Protein AF-A0A9J7A4K6-F1 (afdb_monomer_lite)

Sequence (263 aa):
MSLQKNTLSILARSGYAARAVVYLLVGGLALLAALGAGGKTTGGKGALQTLLDEPFGTVILTCIGIGLLAYALWRVVQAVADADGHGTDFKALSIRASLLTSAVLHFLLAFFVFKLILSAGSEQTKNNTSLVGDLMGSFPGRALLIFAALAIVVAGLSHAYKGWAVRFDRHFAVPASLQSWLYPLCRIGLISRGVVLVIVGGLLMLAVYHLDASQAGGMDKAFAWLREQTLGNVLLAVISVGLLAFAAYSLIEARYRKINLRG

Secondary structure (DSSP, 8-state):
-HHHHHHHHHHHHHHHHHHHHHHHHHHHHHHHHHTTTT-S---HHHHHHHHHHSTTHHHHHHHHHHHHHHHHHHHHHHHHS-TT---SSHHHHHHHHHHHHHHHHHHHHHHHHHHHHHGGGS-----THHHHHHHHTSHHHHHHHHHHHHHHHHHHHHHHHHHHTTTTGGGB---HHHHHHHHHHHHHHHHHHHHHHHHHHHHHHHHHHTT-TTT--SHHHHHHHHHTSTTHHHHHHHHHHHHHHHHHHHHHHHHHB------

pLDDT: mean 75.85, std 12.09, range [40.59, 95.19]

Foldseek 3Di:
DVVVLVVLLLLQLLLLLLVLLLLLLQLVLLLCVLVVNNDDDDFPVVSLVSLCVDVCSLVSLLSNLVSLQSNLVNLLCCLPVVQVVLDDPPVSNVVSVVSNVSSVVSNVVSVSSVVSSVCVPPPDDDDPLCVLLVLLVDPNSLVVLLVVLVVLLVVLVVLLCCLVVVVCVVFFPDDPVCCVPLSPLLSLLSNLSSVLSNLLSVQSNVCSVVSHSVSNDHSRSSLVVLLPDPCSSVSSNSSSVSSNSNSSNSNSCSPTGDRDDDD

Radius of gyration: 18.74 Å; chains: 1; bounding box: 53×40×47 Å

Structure (mmCIF, N/CA/C/O backbone):
data_AF-A0A9J7A4K6-F1
#
_entry.id   AF-A0A9J7A4K6-F1
#
loop_
_atom_site.group_PDB
_atom_site.id
_atom_site.type_symbol
_atom_site.label_atom_id
_atom_site.label_alt_id
_atom_site.label_comp_id
_atom_site.label_asym_id
_atom_site.label_entity_id
_atom_site.label_seq_id
_atom_site.pdbx_PDB_ins_code
_atom_site.Cartn_x
_atom_site.Cartn_y
_atom_site.Cartn_z
_atom_site.occupancy
_atom_site.B_iso_or_equiv
_atom_site.auth_seq_id
_atom_site.auth_comp_id
_atom_site.auth_asym_id
_atom_site.auth_atom_id
_atom_site.pdbx_PDB_model_num
ATOM 1 N N . MET A 1 1 ? -29.863 -16.814 7.463 1.00 55.19 1 MET A N 1
ATOM 2 C CA . MET A 1 1 ? -29.571 -15.473 6.894 1.00 55.19 1 MET A CA 1
ATOM 3 C C . MET A 1 1 ? -28.703 -14.587 7.804 1.00 55.19 1 MET A C 1
ATOM 5 O O . MET A 1 1 ? -27.822 -13.911 7.288 1.00 55.19 1 MET A O 1
ATOM 9 N N . SER A 1 2 ? -28.881 -14.591 9.135 1.00 59.06 2 SER A N 1
ATOM 10 C CA . SER A 1 2 ? -28.042 -13.826 10.089 1.00 59.06 2 SER A CA 1
ATOM 11 C C . SER A 1 2 ? -26.591 -14.325 10.192 1.00 59.06 2 SER A C 1
ATOM 13 O O . SER A 1 2 ? -25.668 -13.517 10.220 1.00 59.06 2 SER A O 1
ATOM 15 N N . LEU A 1 3 ? -26.377 -15.647 10.168 1.00 60.25 3 LEU A N 1
ATOM 16 C CA . LEU A 1 3 ? -25.039 -16.253 10.213 1.00 60.25 3 LEU A CA 1
ATOM 17 C C . LEU A 1 3 ? -24.173 -15.861 9.004 1.00 60.25 3 LEU A C 1
ATOM 19 O O . LEU A 1 3 ? -23.048 -15.417 9.190 1.00 60.25 3 LEU A O 1
ATOM 23 N N . GLN A 1 4 ? -24.717 -15.909 7.780 1.00 62.09 4 GLN A N 1
ATOM 24 C CA . GLN A 1 4 ? -23.990 -15.500 6.567 1.00 62.09 4 GLN A CA 1
ATOM 25 C C . GLN A 1 4 ? -23.585 -14.016 6.587 1.00 62.09 4 GLN A C 1
ATOM 27 O O . GLN A 1 4 ? -22.467 -13.683 6.198 1.00 62.09 4 GLN A O 1
ATOM 32 N N . LYS A 1 5 ? -24.452 -13.125 7.096 1.00 65.62 5 LYS A N 1
ATOM 33 C CA . LYS A 1 5 ? -24.131 -11.695 7.253 1.00 65.62 5 LYS A CA 1
ATOM 34 C C . LYS A 1 5 ? -23.014 -11.468 8.279 1.00 65.62 5 LYS A C 1
ATOM 36 O O . LYS A 1 5 ? -22.117 -10.665 8.030 1.00 65.62 5 LYS A O 1
ATOM 41 N N . ASN A 1 6 ? -23.027 -12.208 9.391 1.00 72.44 6 ASN A N 1
ATOM 42 C CA . ASN A 1 6 ? -21.981 -12.130 10.413 1.00 72.44 6 ASN A CA 1
ATOM 43 C C . ASN A 1 6 ? -20.639 -12.666 9.903 1.00 72.44 6 ASN A C 1
ATOM 45 O O . ASN A 1 6 ? -19.631 -11.977 10.044 1.00 72.44 6 ASN A O 1
ATOM 49 N N . THR A 1 7 ? -20.620 -13.833 9.254 1.00 72.44 7 THR A N 1
ATOM 50 C CA . THR A 1 7 ? -19.400 -14.409 8.669 1.00 72.44 7 THR A CA 1
ATOM 51 C C . THR A 1 7 ? -18.787 -13.475 7.630 1.00 72.44 7 THR A C 1
ATOM 53 O O . THR A 1 7 ? -17.583 -13.231 7.661 1.00 72.44 7 THR A O 1
ATOM 56 N N . LEU A 1 8 ? -19.603 -12.887 6.752 1.00 70.88 8 LEU A N 1
ATOM 57 C CA . LEU A 1 8 ? -19.120 -11.984 5.709 1.00 70.88 8 LEU A CA 1
ATOM 58 C C . LEU A 1 8 ? -18.629 -10.642 6.276 1.00 70.88 8 LEU A C 1
ATOM 60 O O . LEU A 1 8 ? -17.629 -10.109 5.804 1.00 70.88 8 LEU A O 1
ATOM 64 N N . SER A 1 9 ? -19.266 -10.127 7.333 1.00 76.62 9 SER A N 1
ATOM 65 C CA . SER A 1 9 ? -18.768 -8.956 8.065 1.00 76.62 9 SER A CA 1
ATOM 66 C C . SER A 1 9 ? -17.439 -9.242 8.768 1.00 76.62 9 SER A C 1
ATOM 68 O O . SER A 1 9 ? -16.513 -8.439 8.677 1.00 76.62 9 SER A O 1
ATOM 70 N N . ILE A 1 10 ? -17.305 -10.393 9.433 1.00 79.12 10 ILE A N 1
ATOM 71 C CA . ILE A 1 10 ? -16.044 -10.811 10.064 1.00 79.12 10 ILE A CA 1
ATOM 72 C C . ILE A 1 10 ? -14.943 -10.939 9.008 1.00 79.12 10 ILE A C 1
ATOM 74 O O . ILE A 1 10 ? -13.847 -10.430 9.224 1.00 79.12 10 ILE A O 1
ATOM 78 N N . LEU A 1 11 ? -15.251 -11.530 7.850 1.00 75.94 11 LEU A N 1
ATOM 79 C CA . LEU A 1 11 ? -14.318 -11.659 6.731 1.00 75.94 11 LEU A CA 1
ATOM 80 C C . LEU A 1 11 ? -13.900 -10.295 6.152 1.00 75.94 11 LEU A C 1
ATOM 82 O O . LEU A 1 11 ? -12.726 -10.063 5.878 1.00 75.94 11 LEU A O 1
ATOM 86 N N . ALA A 1 12 ? -14.842 -9.361 6.007 1.00 74.69 12 ALA A N 1
ATOM 87 C CA . ALA A 1 12 ? -14.548 -8.003 5.557 1.00 74.69 12 ALA A CA 1
ATOM 88 C C . ALA A 1 12 ? -13.597 -7.283 6.521 1.00 74.69 12 ALA A C 1
ATOM 90 O O . ALA A 1 12 ? -12.594 -6.687 6.122 1.00 74.69 12 ALA A O 1
ATOM 91 N N . ARG A 1 13 ? -13.906 -7.358 7.820 1.00 85.44 13 ARG A N 1
ATOM 92 C CA . ARG A 1 13 ? -13.123 -6.719 8.881 1.00 85.44 13 ARG A CA 1
ATOM 93 C C . ARG A 1 13 ? -11.745 -7.349 9.025 1.00 85.44 13 ARG A C 1
ATOM 95 O O . ARG A 1 13 ? -10.774 -6.609 9.175 1.00 85.44 13 ARG A O 1
ATOM 102 N N . SER A 1 14 ? -11.640 -8.674 8.925 1.00 78.38 14 SER A N 1
ATOM 103 C CA . SER A 1 14 ? -10.352 -9.368 8.941 1.00 78.38 14 SER A CA 1
ATOM 104 C C . SER A 1 14 ? -9.500 -8.986 7.731 1.00 78.38 14 SER A C 1
ATOM 106 O O . SER A 1 14 ? -8.306 -8.763 7.898 1.00 78.38 14 SER A O 1
ATOM 108 N N . GLY A 1 15 ? -10.100 -8.771 6.555 1.00 74.81 15 GLY A N 1
ATOM 109 C CA . GLY A 1 15 ? -9.408 -8.233 5.380 1.00 74.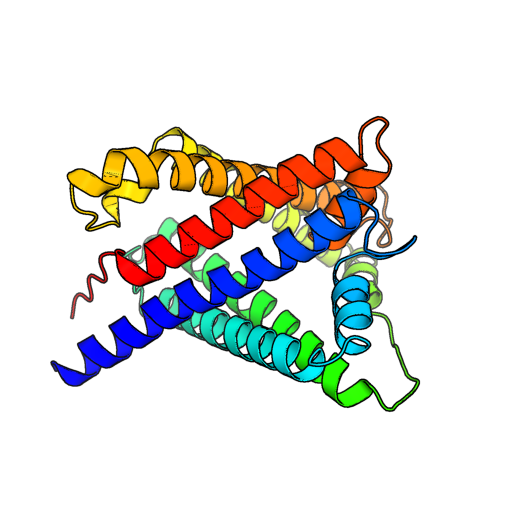81 15 GLY A CA 1
ATOM 110 C C . GLY A 1 15 ? -8.804 -6.842 5.618 1.00 74.81 15 GLY A C 1
ATOM 111 O O . GLY A 1 15 ? -7.640 -6.605 5.289 1.00 74.81 15 GLY A O 1
ATOM 112 N N . TYR A 1 16 ? -9.547 -5.913 6.229 1.00 83.44 16 TYR A N 1
ATOM 113 C CA . TYR A 1 16 ? -9.007 -4.588 6.575 1.00 83.44 16 TYR A CA 1
ATOM 114 C C . TYR A 1 16 ? -7.946 -4.645 7.680 1.00 83.44 16 TYR A C 1
ATOM 116 O O . TYR A 1 16 ? -6.948 -3.926 7.595 1.00 83.44 16 TYR A O 1
ATOM 124 N N . ALA A 1 17 ? -8.125 -5.510 8.682 1.00 83.81 17 ALA A N 1
ATOM 125 C CA . ALA A 1 17 ? -7.144 -5.720 9.744 1.00 83.81 17 ALA A CA 1
ATOM 126 C C . ALA A 1 17 ? -5.840 -6.304 9.185 1.00 83.81 17 ALA A C 1
ATOM 128 O O . ALA A 1 17 ? -4.756 -5.800 9.465 1.00 83.81 17 ALA A O 1
ATOM 129 N N . ALA A 1 18 ? -5.945 -7.299 8.310 1.00 74.25 18 ALA A N 1
ATOM 130 C CA . ALA A 1 18 ? -4.819 -7.870 7.596 1.00 74.25 18 ALA A CA 1
ATOM 131 C C . ALA A 1 18 ? -4.083 -6.828 6.748 1.00 74.25 18 ALA A C 1
ATOM 133 O O . ALA A 1 18 ? -2.858 -6.725 6.807 1.00 74.25 18 ALA A O 1
ATOM 134 N N . ARG A 1 19 ? -4.830 -5.995 6.009 1.00 79.81 19 ARG A N 1
ATOM 135 C CA . ARG A 1 19 ? -4.249 -4.865 5.282 1.00 79.81 19 ARG A CA 1
ATOM 136 C C . ARG A 1 19 ? -3.473 -3.961 6.239 1.00 79.81 19 ARG A C 1
ATOM 138 O O . ARG A 1 19 ? -2.347 -3.599 5.927 1.00 79.81 19 ARG A O 1
ATOM 145 N N . ALA A 1 20 ? -4.028 -3.628 7.403 1.00 86.25 20 ALA A N 1
ATOM 146 C CA . ALA A 1 20 ? -3.326 -2.809 8.383 1.00 86.25 20 ALA A CA 1
ATOM 147 C C . ALA A 1 20 ? -1.992 -3.415 8.823 1.00 86.25 20 ALA A C 1
ATOM 149 O O . ALA A 1 20 ? -0.993 -2.705 8.818 1.00 86.25 20 ALA A O 1
ATOM 150 N N . VAL A 1 21 ? -1.962 -4.713 9.137 1.00 79.75 21 VAL A N 1
ATOM 151 C CA . VAL A 1 21 ? -0.736 -5.424 9.535 1.00 79.75 21 VAL A CA 1
ATOM 152 C C . VAL A 1 21 ? 0.339 -5.307 8.454 1.00 79.75 21 VAL A C 1
ATOM 154 O O . VAL A 1 21 ? 1.476 -4.953 8.755 1.00 79.75 21 VAL A O 1
ATOM 157 N N . VAL A 1 22 ? -0.028 -5.511 7.187 1.00 73.56 22 VAL A N 1
ATOM 158 C CA . VAL A 1 22 ? 0.907 -5.389 6.058 1.00 73.56 22 VAL A CA 1
ATOM 159 C C . VAL A 1 22 ? 1.527 -3.991 5.996 1.00 73.56 22 VAL A C 1
ATOM 161 O O . VAL A 1 22 ? 2.745 -3.871 5.909 1.00 73.56 22 VAL A O 1
ATOM 164 N N . TYR A 1 23 ? 0.725 -2.923 6.074 1.00 80.50 23 TYR A N 1
ATOM 165 C CA . TYR A 1 23 ? 1.264 -1.554 6.017 1.00 80.50 23 TYR A CA 1
ATOM 166 C C . TYR A 1 23 ? 1.992 -1.132 7.289 1.00 80.50 23 TYR A C 1
ATOM 168 O O . TYR A 1 23 ? 2.913 -0.324 7.198 1.00 80.50 23 TYR A O 1
ATOM 176 N N . LEU A 1 24 ? 1.616 -1.677 8.448 1.00 84.50 24 LEU A N 1
ATOM 177 C CA . LEU A 1 24 ? 2.338 -1.462 9.697 1.00 84.50 24 LEU A CA 1
ATOM 178 C C . LEU A 1 24 ? 3.768 -1.988 9.565 1.00 84.50 24 LEU A C 1
ATOM 180 O O . LEU A 1 24 ? 4.713 -1.308 9.942 1.00 84.50 24 LEU A O 1
ATOM 184 N N . LEU A 1 25 ? 3.924 -3.172 8.978 1.00 71.94 25 LEU A N 1
ATOM 185 C CA . LEU A 1 25 ? 5.221 -3.817 8.814 1.00 71.94 25 LEU A CA 1
ATOM 186 C C . LEU A 1 25 ? 6.037 -3.162 7.703 1.00 71.94 25 LEU A C 1
ATOM 188 O O . LEU A 1 25 ? 7.188 -2.813 7.930 1.00 71.94 25 LEU A O 1
ATOM 192 N N . VAL A 1 26 ? 5.436 -2.896 6.540 1.00 74.25 26 VAL A N 1
ATOM 193 C CA . VAL A 1 26 ? 6.120 -2.182 5.448 1.00 74.25 26 VAL A CA 1
ATOM 194 C C . VAL A 1 26 ? 6.569 -0.788 5.898 1.00 74.25 26 VAL A C 1
ATOM 196 O O . VAL A 1 26 ? 7.721 -0.422 5.685 1.00 74.25 26 VAL A O 1
ATOM 199 N N . GLY A 1 27 ? 5.686 -0.018 6.541 1.00 80.12 27 GLY A N 1
ATOM 200 C CA . GLY A 1 27 ? 6.013 1.309 7.064 1.00 80.12 27 GLY A CA 1
ATOM 201 C C . GLY A 1 27 ? 7.003 1.255 8.227 1.00 80.12 27 GLY A C 1
ATOM 202 O O . GLY A 1 27 ? 7.925 2.058 8.274 1.00 80.12 27 GLY A O 1
ATOM 203 N N . GLY A 1 28 ? 6.861 0.292 9.138 1.00 82.25 28 GLY A N 1
ATOM 204 C CA . GLY A 1 28 ? 7.748 0.125 10.289 1.00 82.25 28 GLY A CA 1
ATOM 205 C C . GLY A 1 28 ? 9.173 -0.241 9.882 1.00 82.25 28 GLY A C 1
ATOM 206 O O . GLY A 1 28 ? 10.115 0.421 10.308 1.00 82.25 28 GLY A O 1
ATOM 207 N N . LEU A 1 29 ? 9.337 -1.229 8.999 1.00 73.19 29 LEU A N 1
ATOM 208 C CA . LEU A 1 29 ? 10.649 -1.627 8.478 1.00 73.19 29 LEU A CA 1
ATOM 209 C C . LEU A 1 29 ? 11.303 -0.497 7.674 1.00 73.19 29 LEU A C 1
ATOM 211 O O . LEU A 1 29 ? 12.492 -0.235 7.838 1.00 73.19 29 LEU A O 1
ATOM 215 N N . ALA A 1 30 ? 10.530 0.216 6.849 1.00 74.69 30 ALA A N 1
ATOM 216 C CA . ALA A 1 30 ? 11.039 1.364 6.104 1.00 74.69 30 ALA A CA 1
ATOM 217 C C . ALA A 1 30 ? 11.456 2.522 7.031 1.00 74.69 30 ALA A C 1
ATOM 219 O O . ALA A 1 30 ? 12.482 3.158 6.786 1.00 74.69 30 ALA A O 1
ATOM 220 N N . LEU A 1 31 ? 10.725 2.753 8.129 1.00 83.62 31 LEU A N 1
ATOM 221 C CA . LEU A 1 31 ? 11.089 3.748 9.138 1.00 83.62 31 LEU A CA 1
ATOM 222 C C . LEU A 1 31 ? 12.370 3.350 9.879 1.00 83.62 31 LEU A C 1
ATOM 224 O O . LEU A 1 31 ? 13.262 4.178 10.027 1.00 83.62 31 LEU A O 1
ATOM 228 N N . LEU A 1 32 ? 12.500 2.087 10.293 1.00 76.69 32 LEU A N 1
ATOM 229 C CA . LEU A 1 32 ? 13.726 1.571 10.911 1.00 76.69 32 LEU A CA 1
ATOM 230 C C . LEU A 1 32 ? 14.929 1.717 9.972 1.00 76.69 32 LEU A C 1
ATOM 232 O O . LEU A 1 32 ? 15.990 2.177 10.395 1.00 76.69 32 LEU A O 1
ATOM 236 N N . ALA A 1 33 ? 14.753 1.403 8.687 1.00 71.56 33 ALA A N 1
ATOM 237 C CA . ALA A 1 33 ? 15.782 1.603 7.673 1.00 71.56 33 ALA A CA 1
ATOM 238 C C . ALA A 1 33 ? 16.156 3.087 7.510 1.00 71.56 33 ALA A C 1
ATOM 240 O O . ALA A 1 33 ? 17.340 3.405 7.403 1.00 71.56 33 ALA A O 1
ATOM 241 N N . ALA A 1 34 ? 15.175 3.996 7.531 1.00 76.56 34 ALA A N 1
ATOM 242 C CA . ALA A 1 34 ? 15.403 5.441 7.465 1.00 76.56 34 ALA A CA 1
ATOM 243 C C . ALA A 1 34 ? 16.153 5.989 8.691 1.00 76.56 34 ALA A C 1
ATOM 245 O O . ALA A 1 34 ? 16.958 6.909 8.558 1.00 76.56 34 ALA A O 1
ATOM 246 N N . LEU A 1 35 ? 15.918 5.403 9.868 1.00 81.00 35 LEU A N 1
ATOM 247 C CA . LEU A 1 35 ? 16.596 5.734 11.125 1.00 81.00 35 LEU A CA 1
ATOM 248 C C . LEU A 1 35 ? 17.982 5.075 11.260 1.00 81.00 35 LEU A C 1
ATOM 250 O O . LEU A 1 35 ? 18.656 5.269 12.267 1.00 81.00 35 LEU A O 1
ATOM 254 N N . GLY A 1 36 ? 18.421 4.304 10.260 1.00 68.75 36 GLY A N 1
ATOM 255 C CA . GLY A 1 36 ? 19.731 3.647 10.248 1.00 68.75 36 GLY A CA 1
ATOM 256 C C . GLY A 1 36 ? 19.793 2.315 11.002 1.00 68.75 36 GLY A C 1
ATOM 257 O O . GLY A 1 36 ? 20.860 1.713 11.066 1.00 68.75 36 GLY A O 1
ATOM 258 N N . ALA A 1 37 ? 18.667 1.810 11.513 1.00 61.59 37 ALA A N 1
ATOM 259 C CA . ALA A 1 37 ? 18.587 0.584 12.311 1.00 61.59 37 ALA A CA 1
ATOM 260 C C . ALA A 1 37 ? 18.457 -0.715 11.477 1.00 61.59 37 ALA A C 1
ATOM 262 O O . ALA A 1 37 ? 18.171 -1.765 12.037 1.00 61.59 37 ALA A O 1
ATOM 263 N N . GLY A 1 38 ? 18.642 -0.665 10.148 1.00 53.75 38 GLY A N 1
ATOM 264 C CA . GLY A 1 38 ? 18.323 -1.773 9.224 1.00 53.75 38 GLY A CA 1
ATOM 265 C C . GLY A 1 38 ? 19.420 -2.173 8.227 1.00 53.75 38 GLY A C 1
ATOM 266 O O . GLY A 1 38 ? 19.121 -2.800 7.216 1.00 53.75 38 GLY A O 1
ATOM 267 N N . GLY A 1 39 ? 20.680 -1.787 8.457 1.00 54.34 39 GLY A N 1
ATOM 268 C CA . GLY A 1 39 ? 21.796 -2.138 7.567 1.00 54.34 39 GLY A CA 1
ATOM 269 C C . GLY A 1 39 ? 21.841 -1.380 6.223 1.00 54.34 39 GLY A C 1
ATOM 270 O O . GLY A 1 39 ? 21.049 -0.476 5.932 1.00 54.34 39 GLY A O 1
ATOM 271 N N . LYS A 1 40 ? 22.855 -1.695 5.397 1.00 43.88 40 LYS A N 1
ATOM 272 C CA . LYS A 1 40 ? 23.196 -0.944 4.164 1.00 43.88 40 LYS A CA 1
ATOM 273 C C . LYS A 1 40 ? 22.304 -1.251 2.958 1.00 43.88 40 LYS A C 1
ATOM 275 O O . LYS A 1 40 ? 22.280 -0.468 2.016 1.00 43.88 40 LYS A O 1
ATOM 280 N N . THR A 1 41 ? 21.545 -2.329 2.997 1.00 46.59 41 THR A N 1
ATOM 281 C CA . THR A 1 41 ? 20.647 -2.768 1.931 1.00 46.59 41 THR A CA 1
ATOM 282 C C . THR A 1 41 ? 19.412 -3.317 2.638 1.00 46.59 41 THR A C 1
ATOM 284 O O . THR A 1 41 ? 19.518 -4.005 3.642 1.00 46.59 41 THR A O 1
ATOM 287 N N . THR A 1 42 ? 18.194 -3.005 2.225 1.00 47.69 42 THR A N 1
ATOM 288 C CA . THR A 1 42 ? 17.581 -3.777 1.148 1.00 47.69 42 THR A CA 1
ATOM 289 C C . THR A 1 42 ? 16.161 -3.258 0.881 1.00 47.69 42 THR A C 1
ATOM 291 O O . THR A 1 42 ? 15.489 -2.744 1.773 1.00 47.69 42 THR A O 1
ATOM 294 N N . GLY A 1 43 ? 15.678 -3.403 -0.357 1.00 50.88 43 GLY A N 1
ATOM 295 C CA . GLY A 1 43 ? 14.249 -3.253 -0.657 1.00 50.88 43 GLY A CA 1
ATOM 296 C C . GLY A 1 43 ? 13.395 -4.280 0.107 1.00 50.88 43 GLY A C 1
ATOM 297 O O . GLY A 1 43 ? 13.930 -5.211 0.699 1.00 50.88 43 GLY A O 1
ATOM 298 N N . GLY A 1 44 ? 12.068 -4.157 0.085 1.00 52.34 44 GLY A N 1
ATOM 299 C CA . GLY A 1 44 ? 11.138 -5.001 0.857 1.00 52.34 44 GLY A CA 1
ATOM 300 C C . GLY A 1 44 ? 11.341 -6.518 0.773 1.00 52.34 44 GLY A C 1
ATOM 301 O O . GLY A 1 44 ? 11.177 -7.171 1.796 1.00 52.34 44 GLY A O 1
ATOM 302 N N . LYS A 1 45 ? 11.796 -7.108 -0.343 1.00 54.84 45 LYS A N 1
ATOM 303 C CA . LYS A 1 45 ? 12.220 -8.528 -0.355 1.00 54.84 45 LYS A CA 1
ATOM 304 C C . LYS A 1 45 ? 13.371 -8.818 0.618 1.00 54.84 45 LYS A C 1
ATOM 306 O O . LYS A 1 45 ? 13.316 -9.815 1.328 1.00 54.84 45 LYS A O 1
ATOM 311 N N . GLY A 1 46 ? 14.395 -7.971 0.650 1.00 56.72 46 GLY A N 1
ATOM 312 C CA . GLY A 1 46 ? 15.496 -8.139 1.592 1.00 56.72 46 GLY A CA 1
ATOM 313 C C . GLY A 1 46 ? 15.124 -7.702 3.006 1.00 56.72 46 GLY A C 1
ATOM 314 O O . GLY A 1 46 ? 15.584 -8.334 3.937 1.00 56.72 46 GLY A O 1
ATOM 315 N N . ALA A 1 47 ? 14.190 -6.760 3.184 1.00 60.34 47 ALA A N 1
ATOM 316 C CA . ALA A 1 47 ? 13.650 -6.444 4.507 1.00 60.34 47 ALA A CA 1
ATOM 317 C C . ALA A 1 47 ? 12.871 -7.630 5.110 1.00 60.34 47 ALA A C 1
ATOM 319 O O . ALA A 1 47 ? 12.992 -7.903 6.300 1.00 60.34 47 ALA A O 1
ATOM 320 N N . LEU A 1 48 ? 12.106 -8.369 4.293 1.00 61.84 48 LEU A N 1
ATOM 321 C CA . LEU A 1 48 ? 11.457 -9.619 4.713 1.00 61.84 48 LEU A CA 1
ATOM 322 C C . LEU A 1 48 ? 12.484 -10.717 5.027 1.00 61.84 48 LEU A C 1
ATOM 324 O O . LEU A 1 48 ? 12.228 -11.546 5.891 1.00 61.84 48 LEU A O 1
ATOM 328 N N . GLN A 1 49 ? 13.629 -10.723 4.340 1.00 65.75 49 GLN A N 1
ATOM 329 C CA . GLN A 1 49 ? 14.713 -11.673 4.584 1.00 65.75 49 GLN A CA 1
ATOM 330 C C . GLN A 1 49 ? 15.492 -11.329 5.862 1.00 65.75 49 GLN A C 1
ATOM 332 O O . GLN A 1 49 ? 15.661 -12.195 6.702 1.00 65.75 49 GLN A O 1
ATOM 337 N N . THR A 1 50 ? 15.838 -10.061 6.088 1.00 65.69 50 THR A N 1
ATOM 338 C CA . THR A 1 50 ? 16.392 -9.587 7.365 1.00 65.69 50 THR A CA 1
ATOM 339 C C . THR A 1 50 ? 15.441 -9.887 8.518 1.00 65.69 50 THR A C 1
ATOM 341 O O . THR A 1 50 ? 15.875 -10.307 9.579 1.00 65.69 50 THR A O 1
ATOM 344 N N . LEU A 1 51 ? 14.129 -9.736 8.305 1.00 66.25 51 LEU A N 1
ATOM 345 C CA . LEU A 1 51 ? 13.141 -10.090 9.316 1.00 66.25 51 LEU A CA 1
ATOM 346 C C . LEU A 1 51 ? 13.085 -11.600 9.587 1.00 66.25 51 LEU A C 1
ATOM 348 O O . LEU A 1 51 ? 12.782 -11.954 10.716 1.00 66.25 51 LEU A O 1
ATOM 352 N N . LEU A 1 52 ? 13.357 -12.480 8.609 1.00 69.31 52 LEU A N 1
ATOM 353 C CA . LEU A 1 52 ? 13.476 -13.929 8.864 1.00 69.31 52 LEU A CA 1
ATOM 354 C C . LEU A 1 52 ? 14.619 -14.252 9.820 1.00 69.31 52 LEU A C 1
ATOM 356 O O . LEU A 1 52 ? 14.482 -15.187 10.605 1.00 69.31 52 LEU A O 1
ATOM 360 N N . ASP A 1 53 ? 15.714 -13.499 9.724 1.00 71.38 53 ASP A N 1
ATOM 361 C CA . ASP A 1 53 ? 16.934 -13.730 10.497 1.00 71.38 53 ASP A CA 1
ATOM 362 C C . ASP A 1 53 ? 16.802 -13.252 11.961 1.00 71.38 53 ASP A C 1
ATOM 364 O O . ASP A 1 53 ? 17.594 -13.639 12.819 1.00 71.38 53 ASP A O 1
ATOM 368 N N . GLU A 1 54 ? 15.777 -12.449 12.271 1.00 71.81 54 GLU A N 1
ATOM 369 C CA . GLU A 1 54 ? 15.467 -11.975 13.624 1.00 71.81 54 GLU A CA 1
ATOM 370 C C . GLU A 1 54 ? 14.693 -13.023 14.457 1.00 71.81 54 GLU A C 1
ATOM 372 O O . GLU A 1 54 ? 13.891 -13.804 13.923 1.00 71.81 54 GLU A O 1
ATOM 377 N N . PRO A 1 55 ? 14.837 -13.030 15.799 1.00 69.56 55 PRO A N 1
ATOM 378 C CA . PRO A 1 55 ? 14.018 -13.868 16.666 1.00 69.56 55 PRO A CA 1
ATOM 379 C C . PRO A 1 55 ? 12.530 -13.557 16.452 1.00 69.56 55 PRO A C 1
ATOM 381 O O . PRO A 1 55 ? 12.114 -12.402 16.403 1.00 69.56 55 PRO A O 1
ATOM 384 N N . PHE A 1 56 ? 11.714 -14.608 16.327 1.00 71.00 56 PHE A N 1
ATOM 385 C CA . PHE A 1 56 ? 10.292 -14.541 15.943 1.00 71.00 56 PHE A CA 1
ATOM 386 C C . PHE A 1 56 ? 10.004 -14.116 14.489 1.00 71.00 56 PHE A C 1
ATOM 388 O O . PHE A 1 56 ? 8.831 -14.032 14.115 1.00 71.00 56 PHE A O 1
ATOM 395 N N . GLY A 1 57 ? 11.021 -13.942 13.641 1.00 70.06 57 GLY A N 1
ATOM 396 C CA . GLY A 1 57 ? 10.890 -13.579 12.228 1.00 70.06 57 GLY A CA 1
ATOM 397 C C . GLY A 1 57 ? 9.883 -14.423 11.456 1.00 70.06 57 GLY A C 1
ATOM 398 O O . GLY A 1 57 ? 8.935 -13.909 10.856 1.00 70.06 57 GLY A O 1
ATOM 399 N N . THR A 1 58 ? 10.011 -15.745 11.571 1.00 78.19 58 THR A N 1
ATOM 400 C CA . THR A 1 58 ? 9.085 -16.724 10.984 1.00 78.19 58 THR A CA 1
ATOM 401 C C . THR A 1 58 ? 7.639 -16.527 11.440 1.00 78.19 58 THR A C 1
ATOM 403 O O . THR A 1 58 ? 6.721 -16.627 10.625 1.00 78.19 58 THR A O 1
ATOM 406 N N . VAL A 1 59 ? 7.407 -16.220 12.722 1.00 75.38 59 VAL A N 1
ATOM 407 C CA . VAL A 1 59 ? 6.055 -16.002 13.267 1.00 75.38 59 VAL A CA 1
ATOM 408 C C . VAL A 1 59 ? 5.449 -14.734 12.669 1.00 75.38 59 VAL A C 1
ATOM 410 O O . VAL A 1 59 ? 4.317 -14.756 12.186 1.00 75.38 59 VAL A O 1
ATOM 413 N N . ILE A 1 60 ? 6.218 -13.644 12.631 1.00 69.69 60 ILE A N 1
ATOM 414 C CA . ILE A 1 60 ? 5.772 -12.366 12.067 1.00 69.69 60 ILE A CA 1
ATOM 415 C C . ILE A 1 60 ? 5.469 -12.522 10.573 1.00 69.69 60 ILE A C 1
ATOM 417 O O . ILE A 1 60 ? 4.404 -12.113 10.112 1.00 69.69 60 ILE A O 1
ATOM 421 N N . LEU A 1 61 ? 6.352 -13.170 9.813 1.00 71.94 61 LEU A N 1
ATOM 422 C CA . LEU A 1 61 ? 6.160 -13.407 8.381 1.00 71.94 61 LEU A CA 1
ATOM 423 C C . LEU A 1 61 ? 4.991 -14.344 8.089 1.00 71.94 61 LEU A C 1
ATOM 425 O O . LEU A 1 61 ? 4.255 -14.119 7.130 1.00 71.94 61 LEU A O 1
ATOM 429 N N . THR A 1 62 ? 4.753 -15.341 8.938 1.00 77.75 62 THR A N 1
ATOM 430 C CA . THR A 1 62 ? 3.560 -16.192 8.838 1.00 77.75 62 THR A CA 1
ATOM 431 C C . THR A 1 62 ? 2.292 -15.358 9.013 1.00 77.75 62 THR A C 1
ATOM 433 O O . THR A 1 62 ? 1.374 -15.451 8.195 1.00 77.75 62 THR A O 1
ATOM 436 N N . CYS A 1 63 ? 2.255 -14.469 10.011 1.00 72.50 63 CYS A N 1
ATOM 437 C CA . CYS A 1 63 ? 1.150 -13.527 10.197 1.00 72.50 63 CYS A CA 1
ATOM 438 C C . CYS A 1 63 ? 0.960 -12.606 8.977 1.00 72.50 63 CYS A C 1
ATOM 440 O O . CYS A 1 63 ? -0.179 -12.376 8.564 1.00 72.50 63 CYS A O 1
ATOM 442 N N . ILE A 1 64 ? 2.047 -12.126 8.355 1.00 69.25 64 ILE A N 1
ATOM 443 C CA . ILE A 1 64 ? 1.988 -11.348 7.102 1.00 69.25 64 ILE A CA 1
ATOM 444 C C . ILE A 1 64 ? 1.366 -12.172 5.979 1.00 69.25 64 ILE A C 1
ATOM 446 O O . ILE A 1 64 ? 0.439 -11.699 5.324 1.00 69.25 64 ILE A O 1
ATOM 450 N N . GLY A 1 65 ? 1.865 -13.388 5.748 1.00 75.44 65 GLY A N 1
ATOM 451 C CA . GLY A 1 65 ? 1.382 -14.272 4.691 1.00 75.44 65 GLY A CA 1
ATOM 452 C C . GLY A 1 65 ? -0.111 -14.567 4.839 1.00 75.44 65 GLY A C 1
ATOM 453 O O . GLY A 1 65 ? -0.868 -14.419 3.880 1.00 75.44 65 GLY A O 1
ATOM 454 N N . ILE A 1 66 ? -0.560 -14.881 6.058 1.00 76.94 66 ILE A N 1
ATOM 455 C CA . ILE A 1 66 ? -1.980 -15.100 6.371 1.00 76.94 66 ILE A CA 1
ATOM 456 C C . ILE A 1 66 ? -2.794 -13.827 6.121 1.00 76.94 66 ILE A C 1
ATOM 458 O O . ILE A 1 66 ? -3.860 -13.889 5.507 1.00 76.94 66 ILE A O 1
ATOM 462 N N . GLY A 1 67 ? -2.294 -12.665 6.546 1.00 69.44 67 GLY A N 1
ATOM 463 C CA . GLY A 1 67 ? -2.956 -11.389 6.300 1.00 69.44 67 GLY A CA 1
ATOM 464 C C . GLY A 1 67 ? -3.108 -11.091 4.804 1.00 69.44 67 GLY A C 1
ATOM 465 O O . GLY A 1 67 ? -4.198 -10.767 4.327 1.00 69.44 67 GLY A O 1
ATOM 466 N N . LEU A 1 68 ? -2.039 -11.255 4.030 1.00 72.94 68 LEU A N 1
ATOM 467 C CA . LEU A 1 68 ? -2.067 -11.061 2.582 1.00 72.94 68 LEU A CA 1
ATOM 468 C C . LEU A 1 68 ? -3.059 -12.008 1.895 1.00 72.94 68 LEU A C 1
ATOM 470 O O . LEU A 1 68 ? -3.814 -11.553 1.035 1.00 72.94 68 LEU A O 1
ATOM 474 N N . LEU A 1 69 ? -3.121 -13.281 2.308 1.00 78.69 69 LEU A N 1
ATOM 475 C CA . LEU A 1 69 ? -4.119 -14.237 1.816 1.00 78.69 69 LEU A CA 1
ATOM 476 C C . LEU A 1 69 ? -5.545 -13.812 2.168 1.00 78.69 69 LEU A C 1
ATOM 478 O O . LEU A 1 69 ? -6.407 -13.790 1.292 1.00 78.69 69 LEU A O 1
ATOM 482 N N . ALA A 1 70 ? -5.800 -13.436 3.422 1.00 75.31 70 ALA A N 1
ATOM 483 C CA . ALA A 1 70 ? -7.118 -12.985 3.861 1.00 75.31 70 ALA A CA 1
ATOM 484 C C . ALA A 1 70 ? -7.574 -11.741 3.081 1.00 75.31 70 ALA A C 1
ATOM 486 O O . ALA A 1 70 ? -8.722 -11.658 2.641 1.00 75.31 70 ALA A O 1
ATOM 487 N N . TYR A 1 71 ? -6.662 -10.794 2.846 1.00 73.69 71 TYR A N 1
ATOM 488 C CA . TYR A 1 71 ? -6.939 -9.608 2.044 1.00 73.69 71 TYR A CA 1
ATOM 489 C C . TYR A 1 71 ? -7.179 -9.944 0.568 1.00 73.69 71 TYR A C 1
ATOM 491 O O . TYR A 1 71 ? -8.106 -9.401 -0.034 1.00 73.69 71 TYR A O 1
ATOM 499 N N . ALA A 1 72 ? -6.394 -10.855 -0.014 1.00 77.94 72 ALA A N 1
ATOM 500 C CA . ALA A 1 72 ? -6.601 -11.332 -1.378 1.00 77.94 72 ALA A CA 1
ATOM 501 C C . ALA A 1 72 ? -7.981 -11.988 -1.532 1.00 77.94 72 ALA A C 1
ATOM 503 O O . ALA A 1 72 ? -8.725 -11.631 -2.443 1.00 77.94 72 ALA A O 1
ATOM 504 N N . LEU A 1 73 ? -8.371 -12.863 -0.598 1.00 81.00 73 LEU A N 1
ATOM 505 C CA . LEU A 1 73 ? -9.705 -13.468 -0.565 1.00 81.00 73 LEU A CA 1
ATOM 506 C C . LEU A 1 73 ? -10.799 -12.405 -0.466 1.00 81.00 73 LEU A C 1
ATOM 508 O O . LEU A 1 73 ? -11.763 -12.444 -1.229 1.00 81.00 73 LEU A O 1
ATOM 512 N N . TRP A 1 74 ? -10.639 -11.420 0.420 1.00 80.56 74 TRP A N 1
ATOM 513 C CA . TRP A 1 74 ? -11.593 -10.319 0.524 1.00 80.56 74 TRP A CA 1
ATOM 514 C C . TRP A 1 74 ? -11.717 -9.547 -0.793 1.00 80.56 74 TRP A C 1
ATOM 516 O O . TRP A 1 74 ? -12.827 -9.245 -1.219 1.00 80.56 74 TRP A O 1
ATOM 526 N N . ARG A 1 75 ? -10.609 -9.276 -1.490 1.00 79.00 75 ARG A N 1
ATOM 527 C CA . ARG A 1 75 ? -10.628 -8.624 -2.808 1.00 79.00 75 ARG A CA 1
ATOM 528 C C . ARG A 1 75 ? -11.378 -9.440 -3.860 1.00 79.00 75 ARG A C 1
ATOM 530 O O . ARG A 1 75 ? -12.128 -8.846 -4.631 1.00 79.00 75 ARG A O 1
ATOM 537 N N . VAL A 1 76 ? -11.234 -10.767 -3.863 1.00 82.50 76 VAL A N 1
ATOM 538 C CA . VAL A 1 76 ? -12.039 -11.653 -4.723 1.00 82.50 76 VAL A CA 1
ATOM 539 C C . VAL A 1 76 ? -13.518 -11.526 -4.377 1.00 82.50 76 VAL A C 1
ATOM 541 O O . VAL A 1 76 ? -14.336 -11.330 -5.269 1.00 82.50 76 VAL A O 1
ATOM 544 N N . VAL A 1 77 ? -13.870 -11.555 -3.091 1.00 77.75 77 VAL A N 1
ATOM 545 C CA . VAL A 1 77 ? -15.258 -11.385 -2.641 1.00 77.75 77 VAL A CA 1
ATOM 546 C C . VAL A 1 77 ? -15.815 -10.024 -3.069 1.00 77.75 77 VAL A C 1
ATOM 548 O O . VAL A 1 77 ? -16.902 -9.975 -3.635 1.00 77.75 77 VAL A O 1
ATOM 551 N N . GLN A 1 78 ? -15.070 -8.929 -2.890 1.00 78.00 78 GLN A N 1
ATOM 552 C CA . GLN A 1 78 ? -15.477 -7.601 -3.366 1.00 78.00 78 GLN A CA 1
ATOM 553 C C . GLN A 1 78 ? -15.703 -7.586 -4.881 1.00 78.00 78 GLN A C 1
ATOM 555 O O . GLN A 1 78 ? -16.669 -6.997 -5.357 1.00 78.00 78 GLN A O 1
ATOM 560 N N . ALA A 1 79 ? -14.830 -8.250 -5.637 1.00 81.88 79 ALA A N 1
ATOM 561 C CA . ALA A 1 79 ? -14.907 -8.280 -7.085 1.00 81.88 79 ALA A CA 1
ATOM 562 C C . ALA A 1 79 ? -15.990 -9.214 -7.635 1.00 81.88 79 ALA A C 1
ATOM 564 O O . ALA A 1 79 ? -16.500 -8.954 -8.717 1.00 81.88 79 ALA A O 1
ATOM 565 N N . VAL A 1 80 ? -16.342 -10.303 -6.953 1.00 83.69 80 VAL A N 1
ATOM 566 C CA . VAL A 1 80 ? -17.308 -11.303 -7.446 1.00 83.69 80 VAL A CA 1
ATOM 567 C C . VAL A 1 80 ? -18.702 -11.050 -6.880 1.00 83.69 80 VAL A C 1
ATOM 569 O O . VAL A 1 80 ? -19.670 -11.038 -7.636 1.00 83.69 80 VAL A O 1
ATOM 572 N N . ALA A 1 81 ? -18.801 -10.7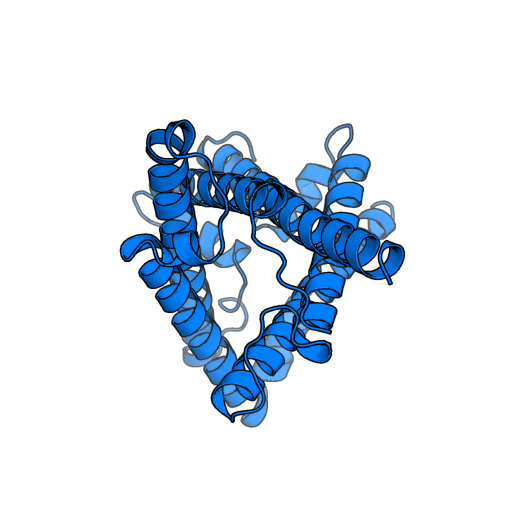87 -5.578 1.00 78.56 81 ALA A N 1
ATOM 573 C CA . ALA A 1 81 ? -20.070 -10.571 -4.887 1.00 78.56 81 ALA A CA 1
ATOM 574 C C . ALA A 1 81 ? -20.531 -9.103 -4.897 1.00 78.56 81 ALA A C 1
ATOM 576 O O . ALA A 1 81 ? -21.551 -8.797 -4.291 1.00 78.56 81 ALA A O 1
ATOM 577 N N . ASP A 1 82 ? -19.771 -8.201 -5.531 1.00 79.00 82 ASP A N 1
ATOM 578 C CA . ASP A 1 82 ? -20.020 -6.752 -5.522 1.00 79.00 82 ASP A CA 1
ATOM 579 C C . ASP A 1 82 ? -20.283 -6.209 -4.104 1.00 79.00 82 ASP A C 1
ATOM 581 O O . ASP A 1 82 ? -21.205 -5.436 -3.853 1.00 79.00 82 ASP A O 1
ATOM 585 N N . ALA A 1 83 ? -19.464 -6.648 -3.140 1.00 67.88 83 ALA A N 1
ATOM 586 C CA . ALA A 1 83 ? -19.686 -6.377 -1.716 1.00 67.88 83 ALA A CA 1
ATOM 587 C C . ALA A 1 83 ? -19.637 -4.878 -1.348 1.00 67.88 83 ALA A C 1
ATOM 589 O O . ALA A 1 83 ? -20.092 -4.496 -0.271 1.00 67.88 83 ALA A O 1
ATOM 590 N N . ASP A 1 84 ? -19.080 -4.041 -2.229 1.00 69.56 84 ASP A N 1
ATOM 591 C CA . ASP A 1 84 ? -19.034 -2.581 -2.096 1.00 69.56 84 ASP A CA 1
ATOM 592 C C . ASP A 1 84 ? -20.138 -1.865 -2.918 1.00 69.56 84 ASP A C 1
ATOM 594 O O . ASP A 1 84 ? -20.215 -0.635 -2.891 1.00 69.56 84 ASP A O 1
ATOM 598 N N . GLY A 1 85 ? -21.012 -2.607 -3.611 1.00 75.19 85 GLY A N 1
ATOM 599 C CA . GLY A 1 85 ? -22.177 -2.086 -4.333 1.00 75.19 85 GLY A CA 1
ATOM 600 C C . GLY A 1 85 ? -21.823 -1.171 -5.503 1.00 75.19 85 GLY A C 1
ATOM 601 O O . GLY A 1 85 ? -22.441 -0.117 -5.670 1.00 75.19 85 GLY A O 1
ATOM 602 N N . HIS A 1 86 ? -20.801 -1.527 -6.279 1.00 77.38 86 HIS A N 1
ATOM 603 C CA . HIS A 1 86 ? -20.372 -0.756 -7.440 1.00 77.38 86 HIS A CA 1
ATOM 604 C C . HIS A 1 86 ? -21.361 -0.868 -8.606 1.00 77.38 86 HIS A C 1
ATOM 606 O O . HIS A 1 86 ? -21.498 0.100 -9.351 1.00 77.38 86 HIS A O 1
ATOM 612 N N . GLY A 1 87 ? -22.077 -1.988 -8.735 1.00 82.00 87 GLY A N 1
ATOM 613 C CA . GLY A 1 87 ? -23.039 -2.255 -9.801 1.00 82.00 87 GLY A CA 1
ATOM 614 C C . GLY A 1 87 ? -22.456 -3.061 -10.967 1.00 82.00 87 GLY A C 1
ATOM 615 O O . GLY A 1 87 ? -21.485 -3.811 -10.827 1.00 82.00 87 GLY A O 1
ATOM 616 N N . THR A 1 88 ? -23.085 -2.929 -12.137 1.00 84.56 88 THR A N 1
ATOM 617 C CA . THR A 1 88 ? -22.757 -3.692 -13.358 1.00 84.56 88 THR A CA 1
ATOM 618 C C . THR A 1 88 ? -22.467 -2.809 -14.569 1.00 84.56 88 THR A C 1
ATOM 620 O O . THR A 1 88 ? -22.354 -3.317 -15.683 1.00 84.56 88 THR A O 1
ATOM 623 N N . ASP A 1 89 ? -22.356 -1.492 -14.387 1.00 88.44 89 ASP A N 1
ATOM 624 C CA . ASP A 1 89 ? -21.945 -0.598 -15.466 1.00 88.44 89 ASP A CA 1
ATOM 625 C C . ASP A 1 89 ? -20.463 -0.820 -15.826 1.00 88.44 89 ASP A C 1
ATOM 627 O O . ASP A 1 89 ? -19.695 -1.446 -15.091 1.00 88.44 89 ASP A O 1
ATOM 631 N N . PHE A 1 90 ? -20.030 -0.309 -16.983 1.00 80.88 90 PHE A N 1
ATOM 632 C CA . PHE A 1 90 ? -18.646 -0.476 -17.451 1.00 80.88 90 PHE A CA 1
ATOM 633 C C . PHE A 1 90 ? -17.619 0.016 -16.414 1.00 80.88 90 PHE A C 1
ATOM 635 O O . PHE A 1 90 ? -16.556 -0.581 -16.208 1.00 80.88 90 PHE A O 1
ATOM 642 N N . LYS A 1 91 ? -17.971 1.082 -15.689 1.00 75.56 91 LYS A N 1
ATOM 643 C CA . LYS A 1 91 ? -17.172 1.617 -14.591 1.00 75.56 91 LYS A CA 1
ATOM 644 C C . LYS A 1 91 ? -17.083 0.637 -13.418 1.00 75.56 91 LYS A C 1
ATOM 646 O O . LYS A 1 91 ? -15.980 0.389 -12.942 1.00 75.56 91 LYS A O 1
ATOM 651 N N . ALA A 1 92 ? -18.182 0.039 -12.974 1.00 77.94 92 ALA A N 1
ATOM 652 C CA . ALA A 1 92 ? -18.155 -0.982 -11.936 1.00 77.94 92 ALA A CA 1
ATOM 653 C C . ALA A 1 92 ? -17.363 -2.213 -12.369 1.00 77.94 92 ALA A C 1
ATOM 655 O O . ALA A 1 92 ? -16.568 -2.730 -11.586 1.00 77.94 92 ALA A O 1
ATOM 656 N N . LEU A 1 93 ? -17.511 -2.653 -13.621 1.00 79.81 93 LEU A N 1
ATOM 657 C CA . LEU A 1 93 ? -16.794 -3.821 -14.123 1.00 79.81 93 LEU A CA 1
ATOM 658 C C . LEU A 1 93 ? -15.277 -3.585 -14.149 1.00 79.81 93 LEU A C 1
ATOM 660 O O . LEU A 1 93 ? -14.517 -4.448 -13.712 1.00 79.81 93 LEU A O 1
ATOM 664 N N . SER A 1 94 ? -14.829 -2.395 -14.563 1.00 75.00 94 SER A N 1
ATOM 665 C CA . SER A 1 94 ? -13.409 -2.015 -14.494 1.00 75.00 94 SER A CA 1
ATOM 666 C C . SER A 1 94 ? -12.883 -1.932 -13.055 1.00 75.00 94 SER A C 1
ATOM 668 O O . SER A 1 94 ? -11.785 -2.419 -12.773 1.00 75.00 94 SER A O 1
ATOM 670 N N . ILE A 1 95 ? -13.677 -1.409 -12.110 1.00 76.19 95 ILE A N 1
ATOM 671 C CA . ILE A 1 95 ? -13.331 -1.432 -10.681 1.00 76.19 95 ILE A CA 1
ATOM 672 C C . ILE A 1 95 ? -13.183 -2.881 -10.205 1.00 76.19 95 ILE A C 1
ATOM 674 O O . ILE A 1 95 ? -12.161 -3.225 -9.614 1.00 76.19 95 ILE A O 1
ATOM 678 N N . ARG A 1 96 ? -14.140 -3.759 -10.514 1.00 80.81 96 ARG A N 1
ATOM 679 C CA . ARG A 1 96 ? -14.119 -5.178 -10.127 1.00 80.81 96 ARG A CA 1
ATOM 680 C C . ARG A 1 96 ? -12.939 -5.935 -10.743 1.00 80.81 96 ARG A C 1
ATOM 682 O O . ARG A 1 96 ? -12.279 -6.692 -10.035 1.00 80.81 96 ARG A O 1
ATOM 689 N N . ALA A 1 97 ? -12.588 -5.665 -11.998 1.00 75.38 97 ALA A N 1
ATOM 690 C CA . ALA A 1 97 ? -11.376 -6.202 -12.618 1.00 75.38 97 ALA A CA 1
ATOM 691 C C . ALA A 1 97 ? -10.110 -5.746 -11.872 1.00 75.38 97 ALA A C 1
ATOM 693 O O . ALA A 1 97 ? -9.257 -6.567 -11.541 1.00 75.38 97 ALA A O 1
ATOM 694 N N . SER A 1 98 ? -10.015 -4.461 -11.508 1.00 72.06 98 SER A N 1
ATOM 695 C CA . SER A 1 98 ? -8.884 -3.953 -10.717 1.00 72.06 98 SER A CA 1
ATOM 696 C C . SER A 1 98 ? -8.794 -4.594 -9.323 1.00 72.06 98 SER A C 1
ATOM 698 O O . SER A 1 98 ? -7.695 -4.821 -8.811 1.00 72.06 98 SER A O 1
ATOM 700 N N . LEU A 1 99 ? -9.938 -4.943 -8.720 1.00 76.50 99 LEU A N 1
ATOM 701 C CA . LEU A 1 99 ? -10.006 -5.671 -7.453 1.00 76.50 99 LEU A CA 1
ATOM 702 C C . LEU A 1 99 ? -9.490 -7.109 -7.606 1.00 76.50 99 LEU A C 1
ATOM 704 O O . LEU A 1 99 ? -8.728 -7.552 -6.748 1.00 76.50 99 LEU A O 1
ATOM 708 N N . LEU A 1 100 ? -9.813 -7.805 -8.702 1.00 79.19 100 LEU A N 1
ATOM 709 C CA . LEU A 1 100 ? -9.242 -9.126 -9.009 1.00 79.19 100 LEU A CA 1
ATOM 710 C C . LEU A 1 100 ? -7.736 -9.054 -9.245 1.00 79.19 100 LEU A C 1
ATOM 712 O O . LEU A 1 100 ? -6.995 -9.843 -8.665 1.00 79.19 100 LEU A O 1
ATOM 716 N N . THR A 1 101 ? -7.258 -8.073 -10.011 1.00 71.38 101 THR A N 1
ATOM 717 C CA . THR A 1 101 ? -5.816 -7.850 -10.180 1.00 71.38 101 THR A CA 1
ATOM 718 C C . THR A 1 101 ? -5.149 -7.603 -8.827 1.00 71.38 101 THR A C 1
ATOM 720 O O . THR A 1 101 ? -4.115 -8.193 -8.521 1.00 71.38 101 THR A O 1
ATOM 723 N N . SER A 1 102 ? -5.771 -6.795 -7.960 1.00 72.00 102 SER A N 1
ATOM 724 C CA . SER A 1 102 ? -5.304 -6.591 -6.587 1.00 72.00 102 SER A CA 1
ATOM 725 C C . SER A 1 102 ? -5.273 -7.904 -5.800 1.00 72.00 102 SER A C 1
ATOM 727 O O . SER A 1 102 ? -4.291 -8.132 -5.096 1.00 72.00 102 SER A O 1
ATOM 729 N N . ALA A 1 103 ? -6.283 -8.768 -5.927 1.00 75.12 103 ALA A N 1
ATOM 730 C CA . ALA A 1 103 ? -6.307 -10.074 -5.275 1.00 75.12 103 ALA A CA 1
ATOM 731 C C . ALA A 1 103 ? -5.131 -10.952 -5.716 1.00 75.12 103 ALA A C 1
ATOM 733 O O . ALA A 1 103 ? -4.391 -11.446 -4.868 1.00 75.12 103 ALA A O 1
ATOM 734 N N . VAL A 1 104 ? -4.908 -11.078 -7.028 1.00 75.94 104 VAL A N 1
ATOM 735 C CA . VAL A 1 104 ? -3.807 -11.871 -7.596 1.00 75.94 104 VAL A CA 1
ATOM 736 C C . VAL A 1 104 ? -2.455 -11.358 -7.104 1.00 75.94 104 VAL A C 1
ATOM 738 O O . VAL A 1 104 ? -1.637 -12.144 -6.637 1.00 75.94 104 VAL A O 1
ATOM 741 N N . LEU A 1 105 ? -2.232 -10.040 -7.120 1.00 67.81 105 LEU A N 1
ATOM 742 C CA . LEU A 1 105 ? -0.978 -9.446 -6.646 1.00 67.81 105 LEU A CA 1
ATOM 743 C C . LEU A 1 105 ? -0.701 -9.755 -5.168 1.00 67.81 105 LEU A C 1
ATOM 745 O O . LEU A 1 105 ? 0.427 -10.091 -4.812 1.00 67.81 105 LEU A O 1
ATOM 749 N N . HIS A 1 106 ? -1.715 -9.665 -4.303 1.00 69.25 106 HIS A N 1
ATOM 750 C CA . HIS A 1 106 ? -1.538 -9.960 -2.876 1.00 69.25 106 HIS A CA 1
ATOM 751 C C . HIS A 1 106 ? -1.404 -11.462 -2.616 1.00 69.25 106 HIS A C 1
ATOM 753 O O . HIS A 1 106 ? -0.650 -11.848 -1.729 1.00 69.25 106 HIS A O 1
ATOM 759 N N . PHE A 1 107 ? -2.060 -12.309 -3.414 1.00 78.19 107 PHE A N 1
ATOM 760 C CA . PHE A 1 107 ? -1.878 -13.757 -3.356 1.00 78.19 107 PHE A CA 1
ATOM 761 C C . PHE A 1 107 ? -0.450 -14.159 -3.742 1.00 78.19 107 PHE A C 1
ATOM 763 O O . PHE A 1 107 ? 0.192 -14.910 -3.014 1.00 78.19 107 PHE A O 1
ATOM 770 N N . LEU A 1 108 ? 0.086 -13.608 -4.836 1.00 70.12 108 LEU A N 1
ATOM 771 C CA . LEU A 1 108 ? 1.474 -13.830 -5.252 1.00 70.12 108 LEU A CA 1
ATOM 772 C C . LEU A 1 108 ? 2.470 -13.346 -4.193 1.00 70.12 108 LEU A C 1
ATOM 774 O O . LEU A 1 108 ? 3.467 -14.018 -3.937 1.00 70.12 108 LEU A O 1
ATOM 778 N N . LEU A 1 109 ? 2.193 -12.210 -3.545 1.00 66.94 109 LEU A N 1
ATOM 779 C CA . LEU A 1 109 ? 3.026 -11.712 -2.453 1.00 66.94 109 LEU A CA 1
ATOM 780 C C . LEU A 1 109 ? 2.964 -12.631 -1.226 1.00 66.94 109 LEU A C 1
ATOM 782 O O . LEU A 1 109 ? 4.002 -12.927 -0.640 1.00 66.94 109 LEU A O 1
ATOM 786 N N . ALA A 1 110 ? 1.779 -13.130 -0.865 1.00 74.44 110 ALA A N 1
ATOM 787 C CA . ALA A 1 110 ? 1.631 -14.102 0.214 1.00 74.44 110 ALA A CA 1
ATOM 788 C C . ALA A 1 110 ? 2.393 -15.395 -0.090 1.00 74.44 110 ALA A C 1
ATOM 790 O O . ALA A 1 110 ? 3.157 -15.878 0.741 1.00 74.44 110 ALA A O 1
ATOM 791 N N . PHE A 1 111 ? 2.236 -15.917 -1.309 1.00 77.06 111 PHE A N 1
ATOM 792 C CA . PHE A 1 111 ? 2.974 -17.076 -1.795 1.00 77.06 111 PHE A CA 1
ATOM 793 C C . PHE A 1 111 ? 4.485 -16.852 -1.699 1.00 77.06 111 PHE A C 1
ATOM 795 O O . PHE A 1 111 ? 5.206 -17.729 -1.233 1.00 77.06 111 PHE A O 1
ATOM 802 N N . PHE A 1 112 ? 4.966 -15.667 -2.080 1.00 68.12 112 PHE A N 1
ATOM 803 C CA . PHE A 1 112 ? 6.373 -15.311 -1.955 1.00 68.12 112 PHE A CA 1
ATOM 804 C C . PHE A 1 112 ? 6.851 -15.309 -0.494 1.00 68.12 112 PHE A C 1
ATOM 806 O O . PHE A 1 112 ? 7.912 -15.861 -0.218 1.00 68.12 112 PHE A O 1
ATOM 813 N N . VAL A 1 113 ? 6.069 -14.755 0.439 1.00 69.50 113 VAL A N 1
ATOM 814 C CA . VAL A 1 113 ? 6.385 -14.769 1.879 1.00 69.50 113 VAL A CA 1
ATOM 815 C C . VAL A 1 113 ? 6.467 -16.201 2.413 1.00 69.50 113 VAL A C 1
ATOM 817 O O . VAL A 1 113 ? 7.452 -16.552 3.057 1.00 69.50 113 VAL A O 1
ATOM 820 N N . PHE A 1 114 ? 5.492 -17.058 2.099 1.00 80.19 114 PHE A N 1
ATOM 821 C CA . PHE A 1 114 ? 5.533 -18.462 2.523 1.00 80.19 114 PHE A CA 1
ATOM 822 C C . PHE A 1 114 ? 6.688 -19.225 1.885 1.00 80.19 114 PHE A C 1
ATOM 824 O O . PHE A 1 114 ? 7.359 -19.996 2.566 1.00 80.19 114 PHE A O 1
ATOM 831 N N . LYS A 1 115 ? 6.966 -18.977 0.600 1.00 78.38 115 LYS A N 1
ATOM 832 C CA . LYS A 1 115 ? 8.124 -19.553 -0.083 1.00 78.38 115 LYS A CA 1
ATOM 833 C C . LYS A 1 115 ? 9.422 -19.140 0.603 1.00 78.38 115 LYS A C 1
ATOM 835 O O . LYS A 1 115 ? 10.270 -19.999 0.786 1.00 78.38 115 LYS A O 1
ATOM 840 N N . LEU A 1 116 ? 9.557 -17.872 1.001 1.00 73.62 116 LEU A N 1
ATOM 841 C CA . LEU A 1 116 ? 10.730 -17.359 1.709 1.00 73.62 116 LEU A CA 1
ATOM 842 C C . LEU A 1 116 ? 10.944 -18.104 3.040 1.00 73.62 116 LEU A C 1
ATOM 844 O O . LEU A 1 116 ? 12.051 -18.574 3.286 1.00 73.62 116 LEU A O 1
ATOM 848 N N . ILE A 1 117 ? 9.877 -18.296 3.828 1.00 81.00 117 ILE A N 1
ATOM 849 C CA . ILE A 1 117 ? 9.895 -19.084 5.076 1.00 81.00 117 ILE A CA 1
ATOM 850 C C . ILE A 1 117 ? 10.322 -20.537 4.808 1.00 81.00 117 ILE A C 1
ATOM 852 O O . ILE A 1 117 ? 11.196 -21.061 5.489 1.00 81.00 117 ILE A O 1
ATOM 856 N N . LEU A 1 118 ? 9.728 -21.184 3.799 1.00 81.81 118 LEU A N 1
ATOM 857 C CA . LEU A 1 118 ? 10.031 -22.572 3.422 1.00 81.81 118 LEU A CA 1
ATOM 858 C C . LEU A 1 118 ? 11.464 -22.735 2.890 1.00 81.81 118 LEU A C 1
ATOM 860 O O . LEU A 1 118 ? 12.082 -23.774 3.097 1.00 81.81 118 LEU A O 1
ATOM 864 N N . SER A 1 119 ? 11.993 -21.716 2.208 1.00 72.88 119 SER A N 1
ATOM 865 C CA . SER A 1 119 ? 13.339 -21.717 1.629 1.00 72.88 119 SER A CA 1
ATOM 866 C C . SER A 1 119 ? 14.439 -21.283 2.595 1.00 72.88 119 SER A C 1
ATOM 868 O O . SER A 1 119 ? 15.602 -21.304 2.204 1.00 72.88 119 SER A O 1
ATOM 870 N N . ALA A 1 120 ? 14.108 -20.912 3.836 1.00 66.44 120 ALA A N 1
ATOM 871 C CA . ALA A 1 120 ? 15.076 -20.450 4.835 1.00 66.44 120 ALA A CA 1
ATOM 872 C C . ALA A 1 120 ? 16.176 -21.489 5.166 1.00 66.44 120 ALA A C 1
ATOM 874 O O . ALA A 1 120 ? 17.178 -21.136 5.774 1.00 66.44 120 ALA A O 1
ATOM 875 N N . GLY A 1 121 ? 16.021 -22.750 4.730 1.00 54.44 121 GLY A N 1
ATOM 876 C CA . GLY A 1 121 ? 17.037 -23.809 4.820 1.00 54.44 121 GLY A CA 1
ATOM 877 C C . GLY A 1 121 ? 17.638 -24.282 3.485 1.00 54.44 121 GLY A C 1
ATOM 878 O O . GLY A 1 121 ? 18.395 -25.247 3.484 1.00 54.44 121 GLY A O 1
ATOM 879 N N . SER A 1 122 ? 17.308 -23.662 2.346 1.00 47.75 122 SER A N 1
ATOM 880 C CA . SER A 1 122 ? 17.790 -24.083 1.021 1.00 47.75 122 SER A CA 1
ATOM 881 C C . SER A 1 122 ? 18.383 -22.906 0.244 1.00 47.75 122 SER A C 1
ATOM 883 O O . SER A 1 122 ? 17.652 -21.993 -0.150 1.00 47.75 122 SER A O 1
ATOM 885 N N . GLU A 1 123 ? 19.689 -22.944 -0.032 1.00 43.09 123 GLU A N 1
ATOM 886 C CA . GLU A 1 123 ? 20.373 -22.000 -0.926 1.00 43.09 123 GLU A CA 1
ATOM 887 C C . GLU A 1 123 ? 19.872 -22.148 -2.374 1.00 43.09 123 GLU A C 1
ATOM 889 O O . GLU A 1 123 ? 20.487 -22.803 -3.211 1.00 43.09 123 GLU A O 1
ATOM 894 N N . GLN A 1 124 ? 18.730 -21.547 -2.712 1.00 40.69 124 GLN A N 1
ATOM 895 C CA . GLN A 1 124 ? 18.370 -21.317 -4.112 1.00 40.69 124 GLN A CA 1
ATOM 896 C C . GLN A 1 124 ? 17.432 -20.117 -4.271 1.00 40.69 124 GLN A C 1
ATOM 898 O O . GLN A 1 124 ? 16.227 -20.219 -4.516 1.00 40.69 124 GLN A O 1
ATOM 903 N N . THR A 1 125 ? 18.020 -18.926 -4.189 1.00 41.81 125 THR A N 1
ATOM 904 C CA . THR A 1 125 ? 17.343 -17.670 -4.520 1.00 41.81 125 THR A CA 1
ATOM 905 C C . THR A 1 125 ? 17.327 -17.476 -6.039 1.00 41.81 125 THR A C 1
ATOM 907 O O . THR A 1 125 ? 18.231 -16.872 -6.608 1.00 41.81 125 THR A O 1
ATOM 910 N N . LYS A 1 126 ? 16.282 -17.960 -6.727 1.00 40.59 126 LYS A N 1
ATOM 911 C CA . LYS A 1 126 ? 15.977 -17.522 -8.105 1.00 40.59 126 LYS A CA 1
ATOM 912 C C . LYS A 1 126 ? 15.156 -16.224 -8.097 1.00 40.59 126 LYS A C 1
ATOM 914 O O . LYS A 1 126 ? 14.190 -16.076 -7.346 1.00 40.59 126 LYS A O 1
ATOM 919 N N . ASN A 1 127 ? 15.605 -15.273 -8.916 1.00 42.12 127 ASN A N 1
ATOM 920 C CA . ASN A 1 127 ? 15.121 -13.897 -9.051 1.00 42.12 127 ASN A CA 1
ATOM 921 C C . ASN A 1 127 ? 13.680 -13.797 -9.586 1.00 42.12 127 ASN A C 1
ATOM 923 O O . ASN A 1 127 ? 13.341 -14.443 -10.568 1.00 42.12 127 ASN A O 1
ATOM 927 N N . ASN A 1 128 ? 12.877 -12.900 -8.995 1.00 43.19 128 ASN A N 1
ATOM 928 C CA . ASN A 1 128 ? 11.551 -12.498 -9.502 1.00 43.19 128 ASN A CA 1
ATOM 929 C C . ASN A 1 128 ? 11.639 -11.396 -10.581 1.00 43.19 128 ASN A C 1
ATOM 931 O O . ASN A 1 128 ? 10.627 -11.033 -11.173 1.00 43.19 128 ASN A O 1
ATOM 935 N N . THR A 1 129 ? 12.837 -10.854 -10.837 1.00 50.22 129 THR A N 1
ATOM 936 C CA . THR A 1 129 ? 13.112 -9.869 -11.899 1.00 50.22 129 THR A CA 1
ATOM 937 C C . THR A 1 129 ? 12.823 -10.427 -13.298 1.00 50.22 129 THR A C 1
ATOM 939 O O . THR A 1 129 ? 12.631 -9.650 -14.230 1.00 50.22 129 THR A O 1
ATOM 942 N N . SER A 1 130 ? 12.751 -11.757 -13.445 1.00 56.97 130 SER A N 1
ATOM 943 C CA . SER A 1 130 ? 12.479 -12.414 -14.725 1.00 56.97 130 SER A CA 1
ATOM 944 C C . SER A 1 130 ? 11.105 -12.058 -15.278 1.00 56.97 130 SER A C 1
ATOM 946 O O . SER A 1 130 ? 11.031 -11.659 -16.421 1.00 56.97 130 SER A O 1
ATOM 948 N N . LEU A 1 131 ? 10.031 -12.054 -14.480 1.00 56.25 131 LEU A N 1
ATOM 949 C CA . LEU A 1 131 ? 8.672 -11.843 -15.009 1.00 56.25 131 LEU A CA 1
ATOM 950 C C . LEU A 1 131 ? 8.481 -10.487 -15.706 1.00 56.25 131 LEU A C 1
ATOM 952 O O . LEU A 1 131 ? 7.839 -10.405 -16.749 1.00 56.25 131 LEU A O 1
ATOM 956 N N . VAL A 1 132 ? 9.036 -9.412 -15.137 1.00 58.72 132 VAL A N 1
ATOM 957 C CA . VAL A 1 132 ? 8.964 -8.086 -15.767 1.00 58.72 132 VAL A CA 1
ATOM 958 C C . VAL A 1 132 ? 9.950 -7.980 -16.932 1.00 58.72 132 VAL A C 1
ATOM 960 O O . VAL A 1 132 ? 9.594 -7.411 -17.960 1.00 58.72 132 VAL A O 1
ATOM 963 N N . GLY A 1 133 ? 11.143 -8.575 -16.813 1.00 64.00 133 GLY A N 1
ATOM 964 C CA . GLY A 1 133 ? 12.113 -8.655 -17.911 1.00 64.00 133 GLY A CA 1
ATOM 965 C C . GLY A 1 133 ? 11.578 -9.412 -19.131 1.00 64.00 133 GLY A C 1
ATOM 966 O O . GLY A 1 133 ? 11.688 -8.923 -20.254 1.00 64.00 133 GLY A O 1
ATOM 967 N N . ASP A 1 134 ? 10.906 -10.537 -18.904 1.00 65.44 134 ASP A N 1
ATOM 968 C CA . ASP A 1 134 ? 10.293 -11.390 -19.922 1.00 65.44 134 ASP A CA 1
ATOM 969 C C . ASP A 1 134 ? 9.164 -10.638 -20.649 1.00 65.44 134 ASP A C 1
ATOM 971 O O . ASP A 1 134 ? 9.068 -10.669 -21.877 1.00 65.44 134 ASP A O 1
ATOM 975 N N . LEU A 1 135 ? 8.343 -9.874 -19.912 1.00 63.19 135 LEU A N 1
ATOM 976 C CA . LEU A 1 135 ? 7.302 -9.022 -20.498 1.00 63.19 135 LEU A CA 1
ATOM 977 C C . LEU A 1 135 ? 7.888 -7.826 -21.267 1.00 63.19 135 LEU A C 1
ATOM 979 O O . LEU A 1 135 ? 7.385 -7.483 -22.336 1.00 63.19 135 LEU A O 1
ATOM 983 N N . MET A 1 136 ? 8.970 -7.212 -20.782 1.00 69.31 136 MET A N 1
ATOM 984 C CA . MET A 1 136 ? 9.652 -6.106 -21.473 1.00 69.31 136 MET A CA 1
ATOM 985 C C . MET A 1 136 ? 10.317 -6.534 -22.785 1.00 69.31 136 MET A C 1
ATOM 987 O O . MET A 1 136 ? 10.519 -5.694 -23.668 1.00 69.31 136 MET A O 1
ATOM 991 N N . GLY A 1 137 ? 10.609 -7.826 -22.950 1.00 68.06 137 GLY A N 1
ATOM 992 C CA . GLY A 1 137 ? 11.141 -8.394 -24.188 1.00 68.06 137 GLY A CA 1
ATOM 993 C C . GLY A 1 137 ? 10.162 -8.372 -25.367 1.00 68.06 137 GLY A C 1
ATOM 994 O O . GLY A 1 137 ? 10.596 -8.453 -26.512 1.00 68.06 137 GLY A O 1
ATOM 995 N N . SER A 1 138 ? 8.856 -8.205 -25.125 1.00 76.06 138 SER A N 1
ATOM 996 C CA . SER A 1 138 ? 7.819 -8.253 -26.166 1.00 76.06 138 SER A CA 1
ATOM 997 C C . SER A 1 138 ? 7.025 -6.944 -26.271 1.00 76.06 138 SER A C 1
ATOM 999 O O . SER A 1 138 ? 6.746 -6.286 -25.269 1.00 76.06 138 SER A O 1
ATOM 1001 N N . PHE A 1 139 ? 6.615 -6.560 -27.487 1.00 76.44 139 PHE A N 1
ATOM 1002 C CA . PHE A 1 139 ? 5.765 -5.377 -27.700 1.00 76.44 139 PHE A CA 1
ATOM 1003 C C . PHE A 1 139 ? 4.436 -5.437 -26.909 1.00 76.44 139 PHE A C 1
ATOM 1005 O O . PHE A 1 139 ? 4.119 -4.459 -26.225 1.00 76.44 139 PHE A O 1
ATOM 1012 N N . PRO A 1 140 ? 3.693 -6.568 -26.891 1.00 75.81 140 PRO A N 1
ATOM 1013 C CA . PRO A 1 140 ? 2.484 -6.692 -26.074 1.00 75.81 140 PRO A CA 1
ATOM 1014 C C . PRO A 1 140 ? 2.760 -6.565 -24.571 1.00 75.81 140 PRO A C 1
ATOM 1016 O O . PRO A 1 140 ? 1.986 -5.934 -23.852 1.00 75.81 140 PRO A O 1
ATOM 1019 N N . GLY A 1 141 ? 3.876 -7.121 -24.088 1.00 70.06 141 GLY A N 1
ATOM 1020 C CA . GLY A 1 141 ? 4.237 -7.042 -22.676 1.00 70.06 141 GLY A CA 1
ATOM 1021 C C . GLY A 1 141 ? 4.598 -5.621 -22.238 1.00 70.06 141 GLY A C 1
ATOM 1022 O O . GLY A 1 141 ? 4.157 -5.189 -21.176 1.00 70.06 141 GLY A O 1
ATOM 1023 N N . ARG A 1 142 ? 5.280 -4.832 -23.081 1.00 76.25 142 ARG A N 1
ATOM 1024 C CA . ARG A 1 142 ? 5.519 -3.396 -22.819 1.00 76.25 142 ARG A CA 1
ATOM 1025 C C . ARG A 1 142 ? 4.221 -2.602 -22.729 1.00 76.25 142 ARG A C 1
ATOM 1027 O O . ARG A 1 142 ? 4.053 -1.828 -21.789 1.00 76.25 142 ARG A O 1
ATOM 1034 N N . ALA A 1 143 ? 3.294 -2.814 -23.665 1.00 74.00 143 ALA A N 1
ATOM 1035 C CA . ALA A 1 143 ? 1.989 -2.156 -23.631 1.00 74.00 143 ALA A CA 1
ATOM 1036 C C . ALA A 1 143 ? 1.240 -2.483 -22.328 1.00 74.00 143 ALA A C 1
ATOM 1038 O O . ALA A 1 143 ? 0.745 -1.581 -21.652 1.00 74.00 143 ALA A O 1
ATOM 1039 N N . LEU A 1 144 ? 1.234 -3.756 -21.920 1.00 71.69 144 LEU A N 1
ATOM 1040 C CA . LEU A 1 144 ? 0.623 -4.198 -20.666 1.00 71.69 144 LEU A CA 1
ATOM 1041 C C . LEU A 1 144 ? 1.259 -3.529 -19.438 1.00 71.69 144 LEU A C 1
ATOM 1043 O O . LEU A 1 144 ? 0.538 -3.095 -18.539 1.00 71.69 144 LEU A O 1
ATOM 1047 N N . LEU A 1 145 ? 2.586 -3.395 -19.404 1.00 74.12 145 LEU A N 1
ATOM 1048 C CA . LEU A 1 145 ? 3.293 -2.726 -18.309 1.00 74.12 145 LEU A CA 1
ATOM 1049 C C . LEU A 1 145 ? 2.982 -1.222 -18.244 1.00 74.12 145 LEU A C 1
ATOM 1051 O O . LEU A 1 145 ? 2.812 -0.696 -17.146 1.00 74.12 145 LEU A O 1
ATOM 1055 N N . ILE A 1 146 ? 2.833 -0.541 -19.387 1.00 79.19 146 ILE A N 1
ATOM 1056 C CA . ILE A 1 146 ? 2.399 0.868 -19.441 1.00 79.19 146 ILE A CA 1
ATOM 1057 C C . ILE A 1 146 ? 0.984 1.013 -18.877 1.00 79.19 146 ILE A C 1
ATOM 1059 O O . ILE A 1 146 ? 0.745 1.878 -18.033 1.00 79.19 146 ILE A O 1
ATOM 1063 N N . PHE A 1 147 ? 0.051 0.150 -19.289 1.00 76.44 147 PHE A N 1
ATOM 1064 C CA . PHE A 1 147 ? -1.309 0.159 -18.747 1.00 76.44 147 PHE A CA 1
ATOM 1065 C C . PHE A 1 147 ? -1.326 -0.121 -17.242 1.00 76.44 147 PHE A C 1
ATOM 1067 O O . PHE A 1 147 ? -2.036 0.561 -16.502 1.00 76.44 147 PHE A O 1
ATOM 1074 N N . ALA A 1 148 ? -0.519 -1.074 -16.769 1.00 71.38 148 ALA A N 1
ATOM 1075 C CA . ALA A 1 148 ? -0.381 -1.364 -15.346 1.00 71.38 148 ALA A CA 1
ATOM 1076 C C . ALA A 1 148 ? 0.179 -0.159 -14.570 1.00 71.38 148 ALA A C 1
ATOM 1078 O O . ALA A 1 148 ? -0.377 0.214 -13.537 1.00 71.38 148 ALA A O 1
ATOM 1079 N N . ALA A 1 149 ? 1.228 0.491 -15.085 1.00 78.19 149 ALA A N 1
ATOM 1080 C CA . ALA A 1 149 ? 1.810 1.696 -14.499 1.00 78.19 149 ALA A CA 1
ATOM 1081 C C . ALA A 1 149 ? 0.783 2.832 -14.405 1.00 78.19 149 ALA A C 1
ATOM 1083 O O . ALA A 1 149 ? 0.597 3.413 -13.334 1.00 78.19 149 ALA A O 1
ATOM 1084 N N . LEU A 1 150 ? 0.051 3.097 -15.490 1.00 84.06 150 LEU A N 1
ATOM 1085 C CA . LEU A 1 150 ? -0.995 4.117 -15.522 1.00 84.06 150 LEU A CA 1
ATOM 1086 C C . LEU A 1 150 ? -2.121 3.805 -14.527 1.00 84.06 150 LEU A C 1
ATOM 1088 O O . LEU A 1 150 ? -2.547 4.688 -13.784 1.00 84.06 150 LEU A O 1
ATOM 1092 N N . ALA A 1 151 ? -2.567 2.550 -14.455 1.00 74.50 151 ALA A N 1
ATOM 1093 C CA . ALA A 1 151 ? -3.583 2.123 -13.497 1.00 74.50 151 ALA A CA 1
ATOM 1094 C C . ALA A 1 151 ? -3.127 2.341 -12.044 1.00 74.50 151 ALA A C 1
ATOM 1096 O O . ALA A 1 151 ? -3.911 2.809 -11.215 1.00 74.50 151 ALA A O 1
ATOM 1097 N N . ILE A 1 152 ? -1.856 2.060 -11.737 1.00 76.00 152 ILE A N 1
ATOM 1098 C CA . ILE A 1 152 ? -1.260 2.314 -10.419 1.00 76.00 152 ILE A CA 1
ATOM 1099 C C . ILE A 1 152 ? -1.252 3.818 -10.103 1.00 76.00 152 ILE A C 1
ATOM 1101 O O . ILE A 1 152 ? -1.668 4.206 -9.008 1.00 76.00 152 ILE A O 1
ATOM 1105 N N . VAL A 1 153 ? -0.849 4.672 -11.053 1.00 85.25 153 VAL A N 1
ATOM 1106 C CA . VAL A 1 153 ? -0.854 6.138 -10.882 1.00 85.25 153 VAL A CA 1
ATOM 1107 C C . VAL A 1 153 ? -2.273 6.654 -10.639 1.00 85.25 153 VAL A C 1
ATOM 1109 O O . VAL A 1 153 ? -2.508 7.376 -9.670 1.00 85.25 153 VAL A O 1
ATOM 1112 N N . VAL A 1 154 ? -3.245 6.238 -11.455 1.00 83.06 154 VAL A N 1
ATOM 1113 C CA . VAL A 1 154 ? -4.659 6.625 -11.305 1.00 83.06 154 VAL A CA 1
ATOM 1114 C C . VAL A 1 154 ? -5.217 6.164 -9.957 1.00 83.06 154 VAL A C 1
ATOM 1116 O O . VAL A 1 154 ? -5.921 6.923 -9.281 1.00 83.06 154 VAL A O 1
ATOM 1119 N N . ALA A 1 155 ? -4.878 4.951 -9.515 1.00 80.06 155 ALA A N 1
ATOM 1120 C CA . ALA A 1 155 ? -5.246 4.464 -8.191 1.00 80.06 155 ALA A CA 1
ATOM 1121 C C . ALA A 1 155 ? -4.623 5.327 -7.082 1.00 80.06 155 ALA A C 1
ATOM 1123 O O . ALA A 1 155 ? -5.308 5.648 -6.106 1.00 80.06 155 ALA A O 1
ATOM 1124 N N . GLY A 1 156 ? -3.363 5.739 -7.235 1.00 83.69 156 GLY A N 1
ATOM 1125 C CA . GLY A 1 156 ? -2.672 6.636 -6.311 1.00 83.69 156 GLY A CA 1
ATOM 1126 C C . GLY A 1 156 ? -3.353 7.998 -6.192 1.00 83.69 156 GLY A C 1
ATOM 1127 O O . GLY A 1 156 ? -3.726 8.410 -5.091 1.00 83.69 156 GLY A O 1
ATOM 1128 N N . LEU A 1 157 ? -3.627 8.644 -7.326 1.00 91.31 157 LEU A N 1
ATOM 1129 C CA . LEU A 1 157 ? -4.364 9.910 -7.383 1.00 91.31 157 LEU A CA 1
ATOM 1130 C C . LEU A 1 157 ? -5.759 9.783 -6.761 1.00 91.31 157 LEU A C 1
ATOM 1132 O O . LEU A 1 157 ? -6.190 10.659 -6.014 1.00 91.31 157 LEU A O 1
ATOM 1136 N N . SER A 1 158 ? -6.439 8.657 -6.987 1.00 84.12 158 SER A N 1
ATOM 1137 C CA . SER A 1 158 ? -7.753 8.384 -6.398 1.00 84.12 158 SER A CA 1
ATOM 1138 C C . SER A 1 158 ? -7.699 8.270 -4.870 1.00 84.12 158 SER A C 1
ATOM 1140 O O . SER A 1 158 ? -8.584 8.788 -4.188 1.00 84.12 158 SER A O 1
ATOM 1142 N N . HIS A 1 159 ? -6.667 7.629 -4.307 1.00 86.81 159 HIS A N 1
ATOM 1143 C CA . HIS A 1 159 ? -6.472 7.553 -2.852 1.00 86.81 159 HIS A CA 1
ATOM 1144 C C . HIS A 1 159 ? -6.145 8.924 -2.258 1.00 86.81 159 HIS A C 1
ATOM 1146 O O . HIS A 1 159 ? -6.760 9.310 -1.261 1.00 86.81 159 HIS A O 1
ATOM 1152 N N . ALA A 1 160 ? -5.251 9.6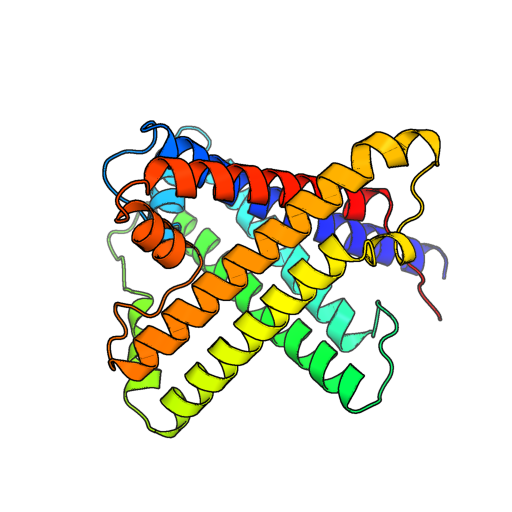81 -2.901 1.00 91.50 160 ALA A N 1
ATOM 1153 C CA . ALA A 1 160 ? -4.903 11.030 -2.471 1.00 91.50 160 ALA A CA 1
ATOM 1154 C C . ALA A 1 160 ? -6.123 11.957 -2.491 1.00 91.50 160 ALA A C 1
ATOM 1156 O O . ALA A 1 160 ? -6.417 12.606 -1.488 1.00 91.50 160 ALA A O 1
ATOM 1157 N N . TYR A 1 161 ? -6.904 11.934 -3.574 1.00 92.81 161 TYR A N 1
ATOM 1158 C CA . TYR A 1 161 ? -8.152 12.686 -3.680 1.00 92.81 161 TYR A CA 1
ATOM 1159 C C . TYR A 1 161 ? -9.182 12.247 -2.631 1.00 92.81 161 TYR A C 1
ATOM 1161 O O . TYR A 1 161 ? -9.791 13.090 -1.973 1.00 92.81 161 TYR A O 1
ATOM 1169 N N . LYS A 1 162 ? -9.357 10.934 -2.412 1.00 88.62 162 LYS A N 1
ATOM 1170 C CA . LYS A 1 162 ? -10.273 10.401 -1.388 1.00 88.62 162 LYS A CA 1
ATOM 1171 C C . LYS A 1 162 ? -9.905 10.897 0.013 1.00 88.62 162 LYS A C 1
ATOM 1173 O O . LYS A 1 162 ? -10.810 11.221 0.783 1.00 88.62 162 LYS A O 1
ATOM 1178 N N . GLY A 1 163 ? -8.612 10.946 0.335 1.00 90.62 163 GLY A N 1
ATOM 1179 C CA . GLY A 1 163 ? -8.096 11.492 1.591 1.00 90.62 163 GLY A CA 1
ATOM 1180 C C . GLY A 1 163 ? -8.299 13.002 1.685 1.00 90.62 163 GLY A C 1
ATOM 1181 O O . GLY A 1 163 ? -8.891 13.483 2.648 1.00 90.62 163 GLY A O 1
ATOM 1182 N N . TRP A 1 164 ? -7.885 13.748 0.662 1.00 92.88 164 TRP A N 1
ATOM 1183 C CA . TRP A 1 164 ? -8.007 15.205 0.616 1.00 92.88 164 TRP A CA 1
ATOM 1184 C C . TRP A 1 164 ? -9.454 15.676 0.794 1.00 92.88 164 TRP A C 1
ATOM 1186 O O . TRP A 1 164 ? -9.728 16.492 1.674 1.00 92.88 164 TRP A O 1
ATOM 1196 N N . ALA A 1 165 ? -10.374 15.094 0.020 1.00 92.00 165 ALA A N 1
ATOM 1197 C CA . ALA A 1 165 ? -11.795 15.429 -0.002 1.00 92.00 165 ALA A CA 1
ATOM 1198 C C . ALA A 1 165 ? -12.627 14.727 1.091 1.00 92.00 165 ALA A C 1
ATOM 1200 O O . ALA A 1 165 ? -13.854 14.779 1.039 1.00 92.00 165 ALA A O 1
ATOM 1201 N N . VAL A 1 166 ? -11.991 14.016 2.036 1.00 90.44 166 VAL A N 1
ATOM 1202 C CA . VAL A 1 166 ? -12.648 13.305 3.158 1.00 90.44 166 VAL A CA 1
ATOM 1203 C C . VAL A 1 166 ? -13.767 12.355 2.681 1.00 90.44 166 VAL A C 1
ATOM 1205 O O . VAL A 1 166 ? -14.738 12.062 3.370 1.00 90.44 166 VAL A O 1
ATOM 1208 N N . ARG A 1 167 ? -13.634 11.793 1.472 1.00 85.56 167 ARG A N 1
ATOM 1209 C CA . ARG A 1 167 ? -14.659 10.920 0.861 1.00 85.56 167 ARG A CA 1
ATOM 1210 C C . ARG A 1 167 ? -14.761 9.549 1.536 1.00 85.56 167 ARG A C 1
ATOM 1212 O O . ARG A 1 167 ? -15.684 8.787 1.245 1.00 85.56 167 ARG A O 1
ATOM 1219 N N . PHE A 1 168 ? -13.814 9.208 2.410 1.00 85.19 168 PHE A N 1
ATOM 1220 C CA . PHE A 1 168 ? -13.850 7.972 3.190 1.00 85.19 168 PHE A CA 1
ATOM 1221 C C . PHE A 1 168 ? -14.983 7.953 4.227 1.00 85.19 168 PHE A C 1
ATOM 1223 O O . PHE A 1 168 ? -15.532 6.880 4.456 1.00 85.19 168 PHE A O 1
ATOM 1230 N N . ASP A 1 169 ? -15.386 9.113 4.758 1.00 88.12 169 ASP A N 1
ATOM 1231 C CA . ASP A 1 169 ? -16.434 9.270 5.783 1.00 88.12 169 ASP A CA 1
ATOM 1232 C C . ASP A 1 169 ? -17.750 8.561 5.421 1.00 88.12 169 ASP A C 1
ATOM 1234 O O . ASP A 1 169 ? -18.348 7.868 6.242 1.00 88.12 169 ASP A O 1
ATOM 1238 N N . ARG A 1 170 ? -18.131 8.607 4.138 1.00 83.12 170 ARG A N 1
ATOM 1239 C CA . ARG A 1 170 ? -19.352 7.969 3.612 1.00 83.12 170 ARG A CA 1
ATOM 1240 C C . ARG A 1 170 ? -19.455 6.476 3.942 1.00 83.12 170 ARG A C 1
ATOM 1242 O O . ARG A 1 170 ? -20.554 5.939 4.053 1.00 83.12 170 ARG A O 1
ATOM 1249 N N . HIS A 1 171 ? -18.313 5.815 4.114 1.00 80.62 171 HIS A N 1
ATOM 1250 C CA . HIS A 1 171 ? -18.215 4.381 4.369 1.00 80.62 171 HIS A CA 1
ATOM 1251 C C . HIS A 1 171 ? -18.055 4.059 5.857 1.00 80.62 171 HIS A C 1
ATOM 1253 O O . HIS A 1 171 ? -17.980 2.887 6.210 1.00 80.62 171 HIS A O 1
ATOM 1259 N N . PHE A 1 172 ? -17.979 5.057 6.737 1.00 86.38 172 PHE A N 1
ATOM 1260 C CA . PHE A 1 172 ? -17.693 4.886 8.158 1.00 86.38 172 PHE A CA 1
ATOM 1261 C C . PHE A 1 172 ? -18.918 5.148 9.033 1.00 86.38 172 PHE A C 1
ATOM 1263 O O . PHE A 1 172 ? -19.790 5.955 8.710 1.00 86.38 172 PHE A O 1
ATOM 1270 N N . ALA A 1 173 ? -18.976 4.439 10.157 1.00 86.31 173 ALA A N 1
ATOM 1271 C CA . ALA A 1 173 ? -19.881 4.672 11.276 1.00 86.31 173 ALA A CA 1
ATOM 1272 C C . ALA A 1 173 ? -19.049 5.006 12.531 1.00 86.31 173 ALA A C 1
ATOM 1274 O O . ALA A 1 173 ? -19.046 4.259 13.509 1.00 86.31 173 ALA A O 1
ATOM 1275 N N . VAL A 1 174 ? -18.268 6.092 12.458 1.00 86.94 174 VAL A N 1
ATOM 1276 C CA . VAL A 1 174 ? -17.413 6.572 13.557 1.00 86.94 174 VAL A CA 1
ATOM 1277 C C . VAL A 1 174 ? -18.205 7.556 14.435 1.00 86.94 174 VAL A C 1
ATOM 1279 O O . VAL A 1 174 ? -18.761 8.514 13.890 1.00 86.94 174 VAL A O 1
ATOM 1282 N N . PRO A 1 175 ? -18.243 7.371 15.771 1.00 88.88 175 PRO A N 1
ATOM 1283 C CA . PRO A 1 175 ? -18.859 8.322 16.701 1.00 88.88 175 PRO A CA 1
ATOM 1284 C C . PRO A 1 175 ? -18.263 9.728 16.576 1.00 88.88 175 PRO A C 1
ATOM 1286 O O . PRO A 1 175 ? -17.045 9.859 16.461 1.00 88.88 175 PRO A O 1
ATOM 1289 N N . ALA A 1 176 ? -19.092 10.774 16.670 1.00 88.50 176 ALA A N 1
ATOM 1290 C CA . ALA A 1 176 ? -18.666 12.172 16.505 1.00 88.50 176 ALA A CA 1
ATOM 1291 C C . ALA A 1 176 ? -17.490 12.569 17.420 1.00 88.50 176 ALA A C 1
ATOM 1293 O O . ALA A 1 176 ? -16.581 13.272 16.985 1.00 88.50 176 ALA A O 1
ATOM 1294 N N . SER A 1 177 ? -17.451 12.041 18.648 1.00 90.69 177 SER A N 1
ATOM 1295 C CA . SER A 1 177 ? -16.372 12.278 19.617 1.00 90.69 177 SER A CA 1
ATOM 1296 C C . SER A 1 177 ? -14.994 11.787 19.160 1.00 90.69 177 SER A C 1
ATOM 1298 O O . SER A 1 177 ? -13.981 12.333 19.586 1.00 90.69 177 SER A O 1
ATOM 1300 N N . LEU A 1 178 ? -14.938 10.776 18.286 1.00 90.81 178 LEU A N 1
ATOM 1301 C CA . LEU A 1 178 ? -13.691 10.214 17.764 1.00 90.81 178 LEU A CA 1
ATOM 1302 C C . LEU A 1 178 ? -13.282 10.825 16.416 1.00 90.81 178 LEU A C 1
ATOM 1304 O O . LEU A 1 178 ? -12.138 10.659 15.994 1.00 90.81 178 LEU A O 1
ATOM 1308 N N . GLN A 1 179 ? -14.183 11.528 15.722 1.00 90.75 179 GLN A N 1
ATOM 1309 C CA . GLN A 1 179 ? -13.915 12.037 14.371 1.00 90.75 179 GLN A CA 1
ATOM 1310 C C . GLN A 1 179 ? -12.787 13.074 14.349 1.00 90.75 179 GLN A C 1
ATOM 1312 O O . GLN A 1 179 ? -11.953 13.035 13.445 1.00 90.75 179 GLN A O 1
ATOM 1317 N N . SER A 1 180 ? -12.706 13.943 15.363 1.00 90.94 180 SER A N 1
ATOM 1318 C CA . SER A 1 180 ? -11.681 14.994 15.472 1.00 90.94 180 SER A CA 1
ATOM 1319 C C . SER A 1 180 ? -10.249 14.448 15.484 1.00 90.94 180 SER A C 1
ATOM 1321 O O . SER A 1 180 ? -9.356 15.075 14.921 1.00 90.94 180 SER A O 1
ATOM 1323 N N . TRP A 1 181 ? -10.041 13.256 16.049 1.00 87.81 181 TRP A N 1
ATOM 1324 C CA . TRP A 1 181 ? -8.738 12.587 16.102 1.00 87.81 181 TRP A CA 1
ATOM 1325 C C . TRP A 1 181 ? -8.524 11.598 14.954 1.00 87.81 181 TRP A C 1
ATOM 1327 O O . TRP A 1 181 ? -7.442 11.540 14.368 1.00 87.81 181 TRP A O 1
ATOM 1337 N N . LEU A 1 182 ? -9.552 10.824 14.590 1.00 92.06 182 LEU A N 1
ATOM 1338 C CA . LEU A 1 182 ? -9.417 9.778 13.575 1.00 92.06 182 LEU A CA 1
ATOM 1339 C C . LEU A 1 182 ? -9.358 10.340 12.150 1.00 92.06 182 LEU A C 1
ATOM 1341 O O . LEU A 1 182 ? -8.665 9.772 11.305 1.00 92.06 182 LEU A O 1
ATOM 1345 N N . TYR A 1 183 ? -10.056 11.439 11.845 1.00 93.50 183 TYR A N 1
ATOM 1346 C CA . TYR A 1 183 ? -10.164 11.925 10.463 1.00 93.50 183 TYR A CA 1
ATOM 1347 C C . TYR A 1 183 ? -8.848 12.505 9.948 1.00 93.50 183 TYR A C 1
ATOM 1349 O O . TYR A 1 183 ? -8.458 12.116 8.846 1.00 93.50 183 TYR A O 1
ATOM 1357 N N . PRO A 1 184 ? -8.110 13.348 10.698 1.00 93.88 184 PRO A N 1
ATOM 1358 C CA . PRO A 1 184 ? -6.779 13.787 10.281 1.00 93.88 184 PRO A CA 1
ATOM 1359 C C . PRO A 1 184 ? -5.845 12.610 9.972 1.00 93.88 184 PRO A C 1
ATOM 1361 O O . PRO A 1 184 ? -5.217 12.587 8.914 1.00 93.88 184 PRO A O 1
ATOM 1364 N N . LEU A 1 185 ? -5.842 11.579 10.825 1.00 93.31 185 LEU A N 1
ATOM 1365 C CA . LEU A 1 185 ? -5.041 10.368 10.633 1.00 93.31 185 LEU A CA 1
ATOM 1366 C C . LEU A 1 185 ? -5.425 9.621 9.344 1.00 93.31 185 LEU A C 1
ATOM 1368 O O . LEU A 1 185 ? -4.558 9.242 8.555 1.00 93.31 185 LEU A O 1
ATOM 1372 N N . CYS A 1 186 ? -6.729 9.475 9.082 1.00 92.50 186 CYS A N 1
ATOM 1373 C CA . CYS A 1 186 ? -7.249 8.863 7.857 1.00 92.50 186 CYS A CA 1
ATOM 1374 C C . CYS A 1 186 ? -6.836 9.641 6.599 1.00 92.50 186 CYS A C 1
ATOM 1376 O O . CYS A 1 186 ? -6.473 9.034 5.589 1.00 92.50 186 CYS A O 1
ATOM 1378 N N . ARG A 1 187 ? -6.874 10.981 6.654 1.00 95.19 187 ARG A N 1
ATOM 1379 C CA . ARG A 1 187 ? -6.463 11.858 5.547 1.00 95.19 187 ARG A CA 1
ATOM 1380 C C . ARG A 1 187 ? -4.979 11.688 5.243 1.00 95.19 187 ARG A C 1
ATOM 1382 O O . ARG A 1 187 ? -4.639 11.416 4.094 1.00 95.19 187 ARG A O 1
ATOM 1389 N N . ILE A 1 188 ? -4.125 11.786 6.265 1.00 93.81 188 ILE A N 1
ATOM 1390 C CA . ILE A 1 188 ? -2.669 11.633 6.132 1.00 93.81 188 ILE A CA 1
ATOM 1391 C C . ILE A 1 188 ? -2.331 10.260 5.549 1.00 93.81 188 ILE A C 1
ATOM 1393 O O . ILE A 1 188 ? -1.581 10.178 4.576 1.00 93.81 188 ILE A O 1
ATOM 1397 N N . GLY A 1 189 ? -2.932 9.192 6.081 1.00 91.25 189 GLY A N 1
ATOM 1398 C CA . GLY A 1 189 ? -2.706 7.834 5.594 1.00 91.25 189 GLY A CA 1
ATOM 1399 C C . GLY A 1 189 ? -3.091 7.655 4.124 1.00 91.25 189 GLY A C 1
ATOM 1400 O O . GLY A 1 189 ? -2.307 7.137 3.329 1.00 91.25 189 GLY A O 1
ATOM 1401 N N . LEU A 1 190 ? -4.284 8.110 3.727 1.00 91.88 190 LEU A N 1
ATOM 1402 C CA . LEU A 1 190 ? -4.758 7.996 2.342 1.00 91.88 190 LEU A CA 1
ATOM 1403 C C . LEU A 1 190 ? -3.919 8.815 1.354 1.00 91.88 190 LEU A C 1
ATOM 1405 O O . LEU A 1 190 ? -3.609 8.317 0.271 1.00 91.88 190 LEU A O 1
ATOM 1409 N N . ILE A 1 191 ? -3.530 10.038 1.727 1.00 92.94 191 ILE A N 1
ATOM 1410 C CA . ILE A 1 191 ? -2.672 10.896 0.899 1.00 92.94 191 ILE A CA 1
ATOM 1411 C C . ILE A 1 191 ? -1.299 10.255 0.726 1.00 92.94 191 ILE A C 1
ATOM 1413 O O . ILE A 1 191 ? -0.848 10.083 -0.404 1.00 92.94 191 ILE A O 1
ATOM 1417 N N . SER A 1 192 ? -0.682 9.812 1.821 1.00 90.06 192 SER A N 1
ATOM 1418 C CA . SER A 1 192 ? 0.630 9.159 1.793 1.00 90.06 192 SER A CA 1
ATOM 1419 C C . SER A 1 192 ? 0.613 7.898 0.932 1.00 90.06 192 SER A C 1
ATOM 1421 O O . SER A 1 192 ? 1.487 7.700 0.089 1.00 90.06 192 SER A O 1
ATOM 1423 N N . ARG A 1 193 ? -0.431 7.067 1.068 1.00 87.06 193 ARG A N 1
ATOM 1424 C CA . ARG A 1 193 ? -0.612 5.886 0.217 1.00 87.06 193 ARG A CA 1
ATOM 1425 C C . ARG A 1 193 ? -0.737 6.261 -1.257 1.00 87.06 193 ARG A C 1
ATOM 1427 O O . ARG A 1 193 ? -0.165 5.574 -2.102 1.00 87.06 193 ARG A O 1
ATOM 1434 N N . GLY A 1 194 ? -1.473 7.331 -1.551 1.00 87.38 194 GLY A N 1
ATOM 1435 C CA . GLY A 1 194 ? -1.615 7.867 -2.898 1.00 87.38 194 GLY A CA 1
ATOM 1436 C C . GLY A 1 194 ? -0.277 8.281 -3.505 1.00 87.38 194 GLY A C 1
ATOM 1437 O O . GLY A 1 194 ? 0.045 7.839 -4.605 1.00 87.38 194 GLY A O 1
ATOM 1438 N N . VAL A 1 195 ? 0.534 9.037 -2.759 1.00 89.94 195 VAL A N 1
ATOM 1439 C CA . VAL A 1 195 ? 1.883 9.463 -3.172 1.00 89.94 195 VAL A CA 1
ATOM 1440 C C . VAL A 1 195 ? 2.777 8.259 -3.468 1.00 89.94 195 VAL A C 1
ATOM 1442 O O . VAL A 1 195 ? 3.367 8.190 -4.542 1.00 89.94 195 VAL A O 1
ATOM 1445 N N . VAL A 1 196 ? 2.823 7.264 -2.575 1.00 84.31 196 VAL A N 1
ATOM 1446 C CA . VAL A 1 196 ? 3.628 6.047 -2.784 1.00 84.31 196 VAL A CA 1
ATOM 1447 C C . VAL A 1 196 ? 3.212 5.305 -4.053 1.00 84.31 196 VAL A C 1
ATOM 1449 O O . VAL A 1 196 ? 4.071 4.864 -4.810 1.00 84.31 196 VAL A O 1
ATOM 1452 N N . LEU A 1 197 ? 1.909 5.175 -4.312 1.00 83.38 197 LEU A N 1
ATOM 1453 C CA . LEU A 1 197 ? 1.420 4.541 -5.538 1.00 83.38 197 LEU A CA 1
ATOM 1454 C C . LEU A 1 197 ? 1.817 5.333 -6.787 1.00 83.38 197 LEU A C 1
ATOM 1456 O O . LEU A 1 197 ? 2.259 4.726 -7.754 1.00 83.38 197 LEU A O 1
ATOM 1460 N N . VAL A 1 198 ? 1.724 6.665 -6.765 1.00 88.94 198 VAL A N 1
ATOM 1461 C CA . VAL A 1 198 ? 2.171 7.505 -7.888 1.00 88.94 198 VAL A CA 1
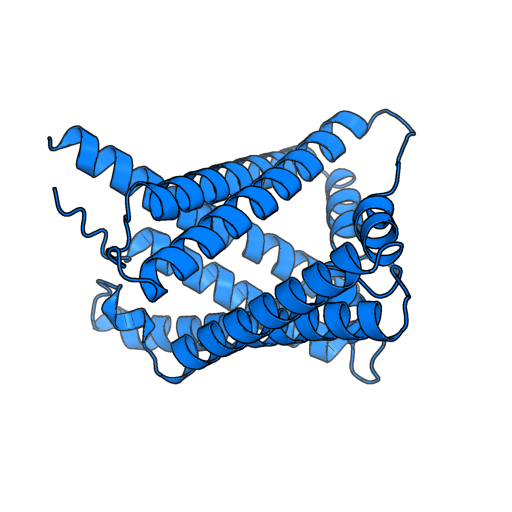ATOM 1462 C C . VAL A 1 198 ? 3.664 7.313 -8.159 1.00 88.94 198 VAL A C 1
ATOM 1464 O O . VAL A 1 198 ? 4.037 7.131 -9.314 1.00 88.94 198 VAL A O 1
ATOM 1467 N N . ILE A 1 199 ? 4.504 7.269 -7.120 1.00 84.06 199 ILE A N 1
ATOM 1468 C CA . ILE A 1 199 ? 5.948 7.016 -7.265 1.00 84.06 199 ILE A CA 1
ATOM 1469 C C . ILE A 1 199 ? 6.197 5.625 -7.862 1.00 84.06 199 ILE A C 1
ATOM 1471 O O . ILE A 1 199 ? 6.929 5.503 -8.837 1.00 84.06 199 ILE A O 1
ATOM 1475 N N . VAL A 1 200 ? 5.554 4.577 -7.332 1.00 78.62 200 VAL A N 1
ATOM 1476 C CA . VAL A 1 200 ? 5.699 3.200 -7.843 1.00 78.62 200 VAL A CA 1
ATOM 1477 C C . VAL A 1 200 ? 5.262 3.095 -9.307 1.00 78.62 200 VAL A C 1
ATOM 1479 O O . VAL A 1 200 ? 5.965 2.500 -10.120 1.00 78.62 200 VAL A O 1
ATOM 1482 N N . GLY A 1 201 ? 4.115 3.680 -9.660 1.00 77.94 201 GLY A N 1
ATOM 1483 C CA . GLY A 1 201 ? 3.629 3.701 -11.039 1.00 77.94 201 GLY A CA 1
ATOM 1484 C C . GLY A 1 201 ? 4.552 4.496 -11.966 1.00 77.94 201 GLY A C 1
ATOM 1485 O O . GLY A 1 201 ? 4.835 4.045 -13.073 1.00 77.94 201 GLY A O 1
ATOM 1486 N N . GLY A 1 202 ? 5.085 5.627 -11.496 1.00 85.44 202 GLY A N 1
ATOM 1487 C CA . GLY A 1 202 ? 6.069 6.432 -12.218 1.00 85.44 202 GLY A CA 1
ATOM 1488 C C . GLY A 1 202 ? 7.372 5.678 -12.485 1.00 85.44 202 GLY A C 1
ATOM 1489 O O . GLY A 1 202 ? 7.834 5.659 -13.620 1.00 85.44 202 GLY A O 1
ATOM 1490 N N . LEU A 1 203 ? 7.922 4.983 -11.484 1.00 80.62 203 LEU A N 1
ATOM 1491 C CA . LEU A 1 203 ? 9.125 4.157 -11.647 1.00 80.62 203 LEU A CA 1
ATOM 1492 C C . LEU A 1 203 ? 8.895 2.977 -12.593 1.00 80.62 203 LEU A C 1
ATOM 1494 O O . LEU A 1 203 ? 9.762 2.662 -13.401 1.00 80.62 203 LEU A O 1
ATOM 1498 N N . LEU A 1 204 ? 7.715 2.350 -12.550 1.00 76.44 204 LEU A N 1
ATOM 1499 C CA . LEU A 1 204 ? 7.366 1.305 -13.510 1.00 76.44 204 LEU A CA 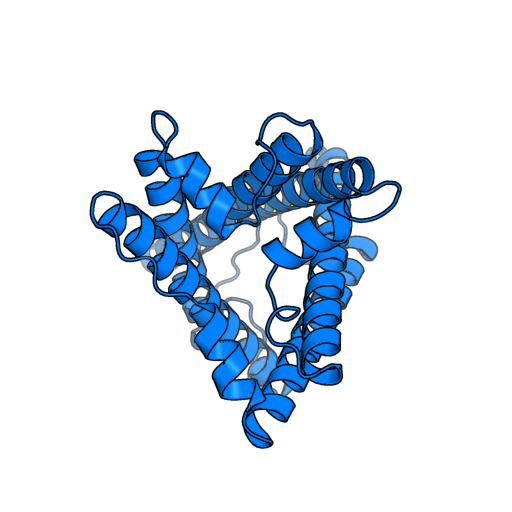1
ATOM 1500 C C . LEU A 1 204 ? 7.284 1.859 -14.941 1.00 76.44 204 LEU A C 1
ATOM 1502 O O . LEU A 1 204 ? 7.780 1.226 -15.868 1.00 76.44 204 LEU A O 1
ATOM 1506 N N . MET A 1 205 ? 6.705 3.047 -15.126 1.00 83.44 205 MET A N 1
ATOM 1507 C CA . MET A 1 205 ? 6.653 3.713 -16.430 1.00 83.44 205 MET A CA 1
ATOM 1508 C C . MET A 1 205 ? 8.056 4.087 -16.931 1.00 83.44 205 MET A C 1
ATOM 1510 O O . MET A 1 205 ? 8.374 3.838 -18.093 1.00 83.44 205 MET A O 1
ATOM 1514 N N . LEU A 1 206 ? 8.907 4.608 -16.043 1.00 82.44 206 LEU A N 1
ATOM 1515 C CA . LEU A 1 206 ? 10.306 4.938 -16.317 1.00 82.44 206 LEU A CA 1
ATOM 1516 C C . LEU A 1 206 ? 11.101 3.698 -16.749 1.00 82.44 206 LEU A C 1
ATOM 1518 O O . LEU A 1 206 ? 11.840 3.742 -17.729 1.00 82.44 206 LEU A O 1
ATOM 1522 N N . ALA A 1 207 ? 10.888 2.571 -16.071 1.00 77.00 207 ALA A N 1
ATOM 1523 C CA . ALA A 1 207 ? 11.509 1.301 -16.411 1.00 77.00 207 ALA A CA 1
ATOM 1524 C C . ALA A 1 207 ? 11.137 0.823 -17.814 1.00 77.00 207 ALA A C 1
ATOM 1526 O O . ALA A 1 207 ? 12.009 0.435 -18.589 1.00 77.00 207 ALA A O 1
ATOM 1527 N N . VAL A 1 208 ? 9.848 0.894 -18.166 1.00 78.31 208 VAL A N 1
ATOM 1528 C CA . VAL A 1 208 ? 9.389 0.534 -19.512 1.00 78.31 208 VAL A CA 1
ATOM 1529 C C . VAL A 1 208 ? 9.974 1.476 -20.562 1.00 78.31 208 VAL A C 1
ATOM 1531 O O . VAL A 1 208 ? 10.399 1.002 -21.613 1.00 78.31 208 VAL A O 1
ATOM 1534 N N . TYR A 1 209 ? 10.041 2.779 -20.278 1.00 82.81 209 TYR A N 1
ATOM 1535 C CA . TYR A 1 209 ? 10.597 3.775 -21.196 1.00 82.81 209 TYR A CA 1
ATOM 1536 C C . TYR A 1 209 ? 12.092 3.556 -21.470 1.00 82.81 209 TYR A C 1
ATOM 1538 O O . TYR A 1 209 ? 12.517 3.594 -22.621 1.00 82.81 209 TYR A O 1
ATOM 1546 N N . HIS A 1 210 ? 12.882 3.259 -20.435 1.00 81.56 210 HIS A N 1
ATOM 1547 C CA . HIS A 1 210 ? 14.319 2.995 -20.568 1.00 81.56 210 HIS A CA 1
ATOM 1548 C C . HIS A 1 210 ? 14.666 1.549 -20.948 1.00 81.56 210 HIS A C 1
ATOM 1550 O O . HIS A 1 210 ? 15.845 1.225 -21.051 1.00 81.56 210 HIS A O 1
ATOM 1556 N N . LEU A 1 211 ? 13.668 0.682 -21.167 1.00 71.44 211 LEU A N 1
ATOM 1557 C CA . LEU A 1 211 ? 13.855 -0.754 -21.419 1.00 71.44 211 LEU A CA 1
ATOM 1558 C C . LEU A 1 211 ? 14.703 -1.458 -20.351 1.00 71.44 211 LEU A C 1
ATOM 1560 O O . LEU A 1 211 ? 15.324 -2.487 -20.609 1.00 71.44 211 LEU A O 1
ATOM 1564 N N . ASP A 1 212 ? 14.672 -0.933 -19.132 1.00 69.19 212 ASP A N 1
ATOM 1565 C CA . ASP A 1 212 ? 15.467 -1.424 -18.024 1.00 69.19 212 ASP A CA 1
ATOM 1566 C C . ASP A 1 212 ? 14.571 -2.056 -16.951 1.00 69.19 212 ASP A C 1
ATOM 1568 O O . ASP A 1 212 ? 13.995 -1.388 -16.088 1.00 69.19 212 ASP A O 1
ATOM 1572 N N . ALA A 1 213 ? 14.461 -3.387 -16.986 1.00 62.41 213 ALA A N 1
ATOM 1573 C CA . ALA A 1 213 ? 13.708 -4.155 -15.993 1.00 62.41 213 ALA A CA 1
ATOM 1574 C C . ALA A 1 213 ? 14.284 -4.013 -14.569 1.00 62.41 213 ALA A C 1
ATOM 1576 O O . ALA A 1 213 ? 13.588 -4.267 -13.578 1.00 62.41 213 ALA A O 1
ATOM 1577 N N . SER A 1 214 ? 15.537 -3.564 -14.430 1.00 61.12 214 SER A N 1
ATOM 1578 C CA . SER A 1 214 ? 16.151 -3.263 -13.137 1.00 61.12 214 SER A CA 1
ATOM 1579 C C . SER A 1 214 ? 15.569 -2.004 -12.485 1.00 61.12 214 SER A C 1
ATOM 1581 O O . SER A 1 214 ? 15.598 -1.898 -11.261 1.00 61.12 214 SER A O 1
ATOM 1583 N N . GLN A 1 215 ? 14.885 -1.146 -13.239 1.00 61.00 215 GLN A N 1
ATOM 1584 C CA . GLN A 1 215 ? 14.128 -0.005 -12.712 1.00 61.00 215 GLN A CA 1
ATOM 1585 C C . GLN A 1 215 ? 12.684 -0.396 -12.356 1.00 61.00 215 GLN A C 1
ATOM 1587 O O . GLN A 1 215 ? 12.062 0.194 -11.474 1.00 61.00 215 GLN A O 1
ATOM 1592 N N . ALA A 1 216 ? 12.148 -1.452 -12.981 1.00 56.91 216 ALA A N 1
ATOM 1593 C CA . ALA A 1 216 ? 10.777 -1.891 -12.745 1.00 56.91 216 ALA A CA 1
ATOM 1594 C C . ALA A 1 216 ? 10.664 -2.587 -11.386 1.00 56.91 216 ALA A C 1
ATOM 1596 O O . ALA A 1 216 ? 11.157 -3.701 -11.197 1.00 56.91 216 ALA A O 1
ATOM 1597 N N . GLY A 1 217 ? 10.038 -1.951 -10.402 1.00 59.31 217 GLY A N 1
ATOM 1598 C CA . GLY A 1 217 ? 9.849 -2.564 -9.092 1.00 59.31 217 GLY A CA 1
ATOM 1599 C C . GLY A 1 217 ? 8.700 -1.968 -8.308 1.00 59.31 217 GLY A C 1
ATOM 1600 O O . GLY A 1 217 ? 8.183 -0.904 -8.629 1.00 59.31 217 GLY A O 1
ATOM 1601 N N . GLY A 1 218 ? 8.278 -2.710 -7.286 1.00 64.69 218 GLY A N 1
ATOM 1602 C CA . GLY A 1 218 ? 7.215 -2.292 -6.379 1.00 64.69 218 GLY A CA 1
ATOM 1603 C C . GLY A 1 218 ? 7.668 -1.215 -5.388 1.00 64.69 218 GLY A C 1
ATOM 1604 O O . GLY A 1 218 ? 8.630 -0.484 -5.620 1.00 64.69 218 GLY A O 1
ATOM 1605 N N . MET A 1 219 ? 6.988 -1.155 -4.238 1.00 62.31 219 MET A N 1
ATOM 1606 C CA . MET A 1 219 ? 7.319 -0.225 -3.143 1.00 62.31 219 MET A CA 1
ATOM 1607 C C . MET A 1 219 ? 8.793 -0.297 -2.719 1.00 62.31 219 MET A C 1
ATOM 1609 O O . MET A 1 219 ? 9.387 0.721 -2.394 1.00 62.31 219 MET A O 1
ATOM 1613 N N . ASP A 1 220 ? 9.399 -1.473 -2.821 1.00 61.44 220 ASP A N 1
ATOM 1614 C CA . ASP A 1 220 ? 10.801 -1.746 -2.518 1.00 61.44 220 ASP A CA 1
ATOM 1615 C C . ASP A 1 220 ? 11.777 -0.880 -3.323 1.00 61.44 220 ASP A C 1
ATOM 1617 O O . ASP A 1 220 ? 12.668 -0.256 -2.748 1.00 61.44 220 ASP A O 1
ATOM 1621 N N . LYS A 1 221 ? 11.596 -0.818 -4.651 1.00 67.94 221 LYS A N 1
ATOM 1622 C CA . LYS A 1 221 ? 12.427 0.030 -5.518 1.00 67.94 221 LYS A CA 1
ATOM 1623 C C . LYS A 1 221 ? 12.078 1.499 -5.343 1.00 67.94 221 LYS A C 1
ATOM 1625 O O . LYS A 1 221 ? 12.977 2.324 -5.389 1.00 67.94 221 LYS A O 1
ATOM 1630 N N . ALA A 1 222 ? 10.812 1.818 -5.065 1.00 68.00 222 ALA A N 1
ATOM 1631 C CA . ALA A 1 222 ? 10.424 3.185 -4.733 1.00 68.00 222 ALA A CA 1
ATOM 1632 C C . ALA A 1 222 ? 11.153 3.701 -3.488 1.00 68.00 222 ALA A C 1
ATOM 1634 O O . ALA A 1 222 ? 11.699 4.798 -3.521 1.00 68.00 222 ALA A O 1
ATOM 1635 N N . PHE A 1 223 ? 11.226 2.910 -2.417 1.00 70.44 223 PHE A N 1
ATOM 1636 C CA . PHE A 1 223 ? 11.936 3.294 -1.196 1.00 70.44 223 PHE A CA 1
ATOM 1637 C C . PHE A 1 223 ? 13.450 3.362 -1.386 1.00 70.44 223 PHE A C 1
ATOM 1639 O O . PHE A 1 223 ? 14.073 4.281 -0.859 1.00 70.44 223 PHE A O 1
ATOM 1646 N N . ALA A 1 224 ? 14.033 2.438 -2.156 1.00 71.69 224 ALA A N 1
ATOM 1647 C CA . ALA A 1 224 ? 15.451 2.491 -2.506 1.00 71.69 224 ALA A CA 1
ATOM 1648 C C . ALA A 1 224 ? 15.784 3.765 -3.302 1.00 71.69 224 ALA A C 1
ATOM 1650 O O . ALA A 1 224 ? 16.652 4.531 -2.896 1.00 71.69 224 ALA A O 1
ATOM 1651 N N . TRP A 1 225 ? 15.009 4.051 -4.350 1.00 74.75 225 TRP A N 1
ATOM 1652 C CA . TRP A 1 225 ? 15.151 5.257 -5.167 1.00 74.75 225 TRP A CA 1
ATOM 1653 C C . TRP A 1 225 ? 14.975 6.549 -4.354 1.00 74.75 225 TRP A C 1
ATOM 1655 O O . TRP A 1 225 ? 15.709 7.518 -4.540 1.00 74.75 225 TRP A O 1
ATOM 1665 N N . LEU A 1 226 ? 14.025 6.564 -3.412 1.00 72.50 226 LEU A N 1
ATOM 1666 C CA . LEU A 1 226 ? 13.832 7.674 -2.475 1.00 72.50 226 LEU A CA 1
ATOM 1667 C C . LEU A 1 226 ? 15.065 7.891 -1.599 1.00 72.50 226 LEU A C 1
ATOM 1669 O O . LEU A 1 226 ? 15.457 9.031 -1.381 1.00 72.50 226 LEU A O 1
ATOM 1673 N N . ARG A 1 227 ? 15.684 6.812 -1.116 1.00 71.38 227 ARG A N 1
ATOM 1674 C CA . ARG A 1 227 ? 16.868 6.862 -0.253 1.00 71.38 227 ARG A CA 1
ATOM 1675 C C . ARG A 1 227 ? 18.115 7.387 -0.974 1.00 71.38 227 ARG A C 1
ATOM 1677 O O . ARG A 1 227 ? 18.968 7.976 -0.320 1.00 71.38 227 ARG A O 1
ATOM 1684 N N . GLU A 1 228 ? 18.198 7.215 -2.291 1.00 77.88 228 GLU A N 1
ATOM 1685 C CA . GLU A 1 228 ? 19.285 7.741 -3.134 1.00 77.88 228 GLU A CA 1
ATOM 1686 C C . GLU A 1 228 ? 19.226 9.267 -3.333 1.00 77.88 228 GLU A C 1
ATOM 1688 O O . GLU A 1 228 ? 20.197 9.867 -3.789 1.00 77.88 228 GLU A O 1
ATOM 1693 N N . GLN A 1 229 ? 18.116 9.921 -2.974 1.00 78.69 229 GLN A N 1
ATOM 1694 C CA . GLN A 1 229 ? 17.982 11.376 -3.074 1.00 78.69 229 GLN A CA 1
ATOM 1695 C C . GLN A 1 229 ? 18.774 12.104 -1.972 1.00 78.69 229 GLN A C 1
ATOM 1697 O O . GLN A 1 229 ? 19.010 11.563 -0.893 1.00 78.69 229 GLN A O 1
ATOM 1702 N N . THR A 1 230 ? 19.099 13.386 -2.182 1.00 76.69 230 THR A N 1
ATOM 1703 C CA . THR A 1 230 ? 19.888 14.227 -1.250 1.00 76.69 230 THR A CA 1
ATOM 1704 C C . THR A 1 230 ? 19.315 14.298 0.177 1.00 76.69 230 THR A C 1
ATOM 1706 O O . THR A 1 230 ? 20.058 14.485 1.135 1.00 76.69 230 THR A O 1
ATOM 1709 N N . LEU A 1 231 ? 17.999 14.108 0.343 1.00 80.25 231 LEU A N 1
ATOM 1710 C CA . LEU A 1 231 ? 17.300 14.007 1.637 1.00 80.25 231 LEU A CA 1
ATOM 1711 C C . LEU A 1 231 ? 16.608 12.646 1.816 1.00 80.25 231 LEU A C 1
ATOM 1713 O O . LEU A 1 231 ? 15.557 12.543 2.450 1.00 80.25 231 LEU A O 1
ATOM 1717 N N . GLY A 1 232 ? 17.171 11.591 1.233 1.00 77.81 232 GLY A N 1
ATOM 1718 C CA . GLY A 1 232 ? 16.472 10.331 1.030 1.00 77.81 232 GLY A CA 1
ATOM 1719 C C . GLY A 1 232 ? 16.018 9.637 2.309 1.00 77.81 232 GLY A C 1
ATOM 1720 O O . GLY A 1 232 ? 14.890 9.157 2.370 1.00 77.81 232 GLY A O 1
ATOM 1721 N N . ASN A 1 233 ? 16.828 9.668 3.370 1.00 78.62 233 ASN A N 1
ATOM 1722 C CA . ASN A 1 233 ? 16.430 9.127 4.674 1.00 78.62 233 ASN A CA 1
ATOM 1723 C C . ASN A 1 233 ? 15.264 9.913 5.293 1.00 78.62 233 ASN A C 1
ATOM 1725 O O . ASN A 1 233 ? 14.345 9.316 5.845 1.00 78.62 233 ASN A O 1
ATOM 1729 N N . VAL A 1 234 ? 15.258 11.244 5.164 1.00 83.00 234 VAL A N 1
ATOM 1730 C CA . VAL A 1 234 ? 14.170 12.091 5.679 1.00 83.00 234 VAL A CA 1
ATOM 1731 C C . VAL A 1 234 ? 12.885 11.835 4.895 1.00 83.00 234 VAL A C 1
ATOM 1733 O O . VAL A 1 234 ? 11.830 11.624 5.488 1.00 83.00 234 VAL A O 1
ATOM 1736 N N . LEU A 1 235 ? 12.969 11.786 3.564 1.00 81.44 235 LEU A N 1
ATOM 1737 C CA . LEU A 1 235 ? 11.825 11.480 2.704 1.00 81.44 235 LEU A CA 1
ATOM 1738 C C . LEU A 1 235 ? 11.277 10.075 2.976 1.00 81.44 235 LEU A C 1
ATOM 1740 O O . LEU A 1 235 ? 10.062 9.899 3.090 1.00 81.44 235 LEU A O 1
ATOM 1744 N N . LEU A 1 236 ? 12.162 9.087 3.136 1.00 81.50 236 LEU A N 1
ATOM 1745 C CA . LEU A 1 236 ? 11.787 7.724 3.488 1.00 81.50 236 LEU A CA 1
ATOM 1746 C C . LEU A 1 236 ? 11.103 7.682 4.857 1.00 81.50 236 LEU A C 1
ATOM 1748 O O . LEU A 1 236 ? 10.055 7.053 4.972 1.00 81.50 236 LEU A O 1
ATOM 1752 N N . ALA A 1 237 ? 11.622 8.386 5.867 1.00 84.44 237 ALA A N 1
ATOM 1753 C CA . ALA A 1 237 ? 10.997 8.473 7.187 1.00 84.44 237 ALA A CA 1
ATOM 1754 C C . ALA A 1 237 ? 9.591 9.091 7.111 1.00 84.44 237 ALA A C 1
ATOM 1756 O O . ALA A 1 237 ? 8.640 8.519 7.644 1.00 84.44 237 ALA A O 1
ATOM 1757 N N . VAL A 1 238 ? 9.428 10.206 6.391 1.00 88.44 238 VAL A N 1
ATOM 1758 C CA . VAL A 1 238 ? 8.130 10.880 6.205 1.00 88.44 238 VAL A CA 1
ATOM 1759 C C . VAL A 1 238 ? 7.118 9.955 5.528 1.00 88.44 238 VAL A C 1
ATOM 1761 O O . VAL A 1 238 ? 5.994 9.800 6.011 1.00 88.44 238 VAL A O 1
ATOM 1764 N N . ILE A 1 239 ? 7.512 9.293 4.439 1.00 85.25 239 ILE A N 1
ATOM 1765 C CA . ILE A 1 239 ? 6.648 8.343 3.727 1.00 85.25 239 ILE A CA 1
ATOM 1766 C C . ILE A 1 239 ? 6.300 7.148 4.613 1.00 85.25 239 ILE A C 1
ATOM 1768 O O . ILE A 1 239 ? 5.149 6.712 4.632 1.00 85.25 239 ILE A O 1
ATOM 1772 N N . SER A 1 240 ? 7.268 6.643 5.375 1.00 85.50 240 SER A N 1
ATOM 1773 C CA . SER A 1 240 ? 7.082 5.514 6.285 1.00 85.50 240 SER A CA 1
ATOM 1774 C C . SER A 1 240 ? 6.071 5.839 7.382 1.00 85.50 240 SER A C 1
ATOM 1776 O O . SER A 1 240 ? 5.129 5.075 7.589 1.00 85.50 240 SER A O 1
ATOM 1778 N N . VAL A 1 241 ? 6.176 7.017 8.007 1.00 92.00 241 VAL A N 1
ATOM 1779 C CA . VAL A 1 241 ? 5.173 7.531 8.957 1.00 92.00 241 VAL A CA 1
ATOM 1780 C C . VAL A 1 241 ? 3.803 7.661 8.287 1.00 92.00 241 VAL A C 1
ATOM 1782 O O . VAL A 1 241 ? 2.787 7.257 8.855 1.00 92.00 241 VAL A O 1
ATOM 1785 N N . GLY A 1 242 ? 3.758 8.148 7.048 1.00 91.44 242 GLY A N 1
ATOM 1786 C CA . GLY A 1 242 ? 2.534 8.204 6.255 1.00 91.44 242 GLY A CA 1
ATOM 1787 C C . GLY A 1 242 ? 1.892 6.830 6.007 1.00 91.44 242 GLY A C 1
ATOM 1788 O O . GLY A 1 242 ? 0.669 6.687 6.068 1.00 91.44 242 GLY A O 1
ATOM 1789 N N . LEU A 1 243 ? 2.694 5.790 5.773 1.00 87.50 243 LEU A N 1
ATOM 1790 C CA . LEU A 1 243 ? 2.211 4.415 5.623 1.00 87.50 243 LEU A CA 1
ATOM 1791 C C . LEU A 1 243 ? 1.758 3.800 6.948 1.00 87.50 243 LEU A C 1
ATOM 1793 O O . LEU A 1 243 ? 0.761 3.078 6.953 1.00 87.50 243 LEU A O 1
ATOM 1797 N N . LEU A 1 244 ? 2.397 4.140 8.068 1.00 92.38 244 LEU A N 1
ATOM 1798 C CA . LEU A 1 244 ? 1.899 3.798 9.404 1.00 92.38 244 LEU A CA 1
ATOM 1799 C C . LEU A 1 244 ? 0.539 4.465 9.673 1.00 92.38 244 LEU A C 1
ATOM 1801 O O . LEU A 1 244 ? -0.385 3.816 10.167 1.00 92.38 244 LEU A O 1
ATOM 1805 N N . ALA A 1 245 ? 0.348 5.718 9.252 1.00 94.94 245 ALA A N 1
ATOM 1806 C CA . ALA A 1 245 ? -0.963 6.367 9.295 1.00 94.94 245 ALA A CA 1
ATOM 1807 C C . ALA A 1 245 ? -1.991 5.653 8.393 1.00 94.94 245 ALA A C 1
ATOM 1809 O O . ALA A 1 245 ? -3.162 5.532 8.756 1.00 94.94 245 ALA A O 1
ATOM 1810 N N . PHE A 1 246 ? -1.575 5.109 7.242 1.00 92.75 246 PHE A N 1
ATOM 1811 C CA . PHE A 1 246 ? -2.444 4.279 6.396 1.00 92.75 246 PHE A CA 1
ATOM 1812 C C . PHE A 1 246 ? -2.770 2.911 7.024 1.00 92.75 246 PHE A C 1
ATOM 1814 O O . PHE A 1 246 ? -3.878 2.386 6.849 1.00 92.75 246 PHE A O 1
ATOM 1821 N N . ALA A 1 247 ? -1.844 2.330 7.785 1.00 90.50 247 ALA A N 1
ATOM 1822 C CA . ALA A 1 247 ? -2.103 1.142 8.591 1.00 90.50 247 ALA A CA 1
ATOM 1823 C C . ALA A 1 247 ? -3.177 1.438 9.648 1.00 90.50 247 ALA A C 1
ATOM 1825 O O . ALA A 1 247 ? -4.167 0.711 9.741 1.00 90.50 247 ALA A O 1
ATOM 1826 N N . ALA A 1 248 ? -3.063 2.568 10.350 1.00 94.69 248 ALA A N 1
ATOM 1827 C CA . ALA A 1 248 ? -4.079 3.015 11.298 1.00 94.69 248 ALA A CA 1
ATOM 1828 C C . ALA A 1 248 ? -5.435 3.279 10.619 1.00 94.69 248 ALA A C 1
ATOM 1830 O O . ALA A 1 248 ? -6.458 2.793 11.096 1.00 94.69 248 ALA A O 1
ATOM 1831 N N . TYR A 1 249 ? -5.456 3.940 9.453 1.00 93.69 249 TYR A N 1
ATOM 1832 C CA . TYR A 1 249 ? -6.659 4.061 8.614 1.00 93.69 249 TYR A CA 1
ATOM 1833 C C . TYR A 1 249 ? -7.298 2.695 8.327 1.00 93.69 249 TYR A C 1
ATOM 1835 O O . TYR A 1 249 ? -8.514 2.540 8.407 1.00 93.69 249 TYR A O 1
ATOM 1843 N N . SER A 1 250 ? -6.484 1.683 8.029 1.00 90.38 250 SER A N 1
ATOM 1844 C CA . SER A 1 250 ? -6.957 0.326 7.749 1.00 90.38 250 SER A CA 1
ATOM 1845 C C . SER A 1 250 ? -7.549 -0.364 8.984 1.00 90.38 250 SER A C 1
ATOM 1847 O O . SER A 1 250 ? -8.577 -1.026 8.859 1.00 90.38 250 SER A O 1
ATOM 1849 N N . LEU A 1 251 ? -6.989 -0.151 10.180 1.00 92.81 251 LEU A N 1
ATOM 1850 C CA . LEU A 1 251 ? -7.599 -0.606 11.440 1.00 92.81 251 LEU A CA 1
ATOM 1851 C C . LEU A 1 251 ? -8.931 0.097 11.717 1.00 92.81 251 LEU A C 1
ATOM 1853 O O . LEU A 1 251 ? -9.891 -0.536 12.157 1.00 92.81 251 LEU A O 1
ATOM 1857 N N . ILE A 1 252 ? -9.015 1.393 11.413 1.00 92.75 252 ILE A N 1
ATOM 1858 C CA . ILE A 1 252 ? -10.261 2.158 11.527 1.00 92.75 252 ILE A CA 1
ATOM 1859 C C . ILE A 1 252 ? -11.314 1.580 10.570 1.00 92.75 252 ILE A C 1
ATOM 1861 O O . ILE A 1 252 ? -12.451 1.370 10.996 1.00 92.75 252 ILE A O 1
ATOM 1865 N N . GLU A 1 253 ? -10.951 1.226 9.327 1.00 89.31 253 GLU A N 1
ATOM 1866 C CA . GLU A 1 253 ? -11.862 0.509 8.417 1.00 89.31 253 GLU A CA 1
ATOM 1867 C C . GLU A 1 253 ? -12.307 -0.832 9.018 1.00 89.31 253 GLU A C 1
ATOM 1869 O O . GLU A 1 253 ? -13.500 -1.132 9.029 1.00 89.31 253 GLU A O 1
ATOM 1874 N N . ALA A 1 254 ? -11.383 -1.612 9.585 1.00 88.12 254 ALA A N 1
ATOM 1875 C CA . ALA A 1 254 ? -11.699 -2.901 10.202 1.00 88.12 254 ALA A CA 1
ATOM 1876 C C . ALA A 1 254 ? -12.713 -2.780 11.351 1.00 88.12 254 ALA A C 1
ATOM 1878 O O . ALA A 1 254 ? -13.524 -3.681 11.572 1.00 88.12 254 ALA A O 1
ATOM 1879 N N . ARG A 1 255 ? -12.702 -1.664 12.088 1.00 89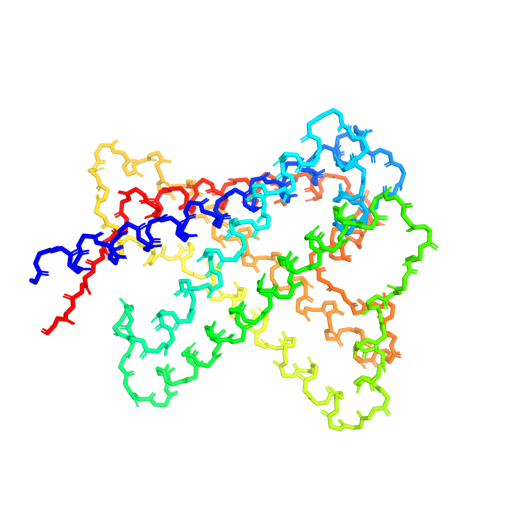.12 255 ARG A N 1
ATOM 1880 C CA . ARG A 1 255 ? -13.586 -1.466 13.243 1.00 89.12 255 ARG A CA 1
ATOM 1881 C C . ARG A 1 255 ? -14.901 -0.761 12.915 1.00 89.12 255 ARG A C 1
ATOM 1883 O O . ARG A 1 255 ? -15.923 -1.103 13.526 1.00 89.12 255 ARG A O 1
ATOM 1890 N N . TYR A 1 256 ? -14.867 0.221 12.015 1.00 89.06 256 TYR A N 1
ATOM 1891 C CA . TYR A 1 256 ? -15.942 1.201 11.819 1.00 89.06 256 TYR A CA 1
ATOM 1892 C C . TYR A 1 256 ? -16.509 1.252 10.399 1.00 89.06 256 TYR A C 1
ATOM 1894 O O . TYR A 1 256 ? -17.438 2.028 10.159 1.00 89.06 256 TYR A O 1
ATOM 1902 N N . ARG A 1 257 ? -16.004 0.458 9.446 1.00 84.44 257 ARG A N 1
ATOM 1903 C CA . ARG A 1 257 ? -16.585 0.434 8.099 1.00 84.44 257 ARG A CA 1
ATOM 1904 C C . ARG A 1 257 ? -18.010 -0.125 8.135 1.00 84.44 257 ARG A C 1
ATOM 1906 O O . ARG A 1 257 ? -18.274 -1.178 8.718 1.00 84.44 257 ARG A O 1
ATOM 1913 N N . LYS A 1 258 ? -18.928 0.604 7.498 1.00 82.69 258 LYS A N 1
ATOM 1914 C CA . LYS A 1 258 ? -20.295 0.175 7.198 1.00 82.69 258 LYS A CA 1
ATOM 1915 C C . LYS A 1 258 ? -20.208 -0.967 6.191 1.00 82.69 258 LYS A C 1
ATOM 1917 O O . LYS A 1 258 ? -19.712 -0.777 5.084 1.00 82.69 258 LYS A O 1
ATOM 1922 N N . ILE A 1 259 ? -20.662 -2.149 6.589 1.00 75.62 259 ILE A N 1
ATOM 1923 C CA . ILE A 1 259 ? -20.699 -3.339 5.735 1.00 75.62 259 ILE A CA 1
ATOM 1924 C C . ILE A 1 259 ? -22.164 -3.544 5.356 1.00 75.62 259 ILE A C 1
ATOM 1926 O O . ILE A 1 259 ? -22.930 -4.175 6.083 1.00 75.62 259 ILE A O 1
ATOM 1930 N N . ASN A 1 260 ? -22.569 -2.913 4.253 1.00 65.62 260 ASN A N 1
ATOM 1931 C CA . ASN A 1 260 ? -23.940 -2.969 3.757 1.00 65.62 260 ASN A CA 1
ATOM 1932 C C . ASN A 1 260 ? -24.074 -4.144 2.790 1.00 65.62 260 ASN A C 1
ATOM 1934 O O . ASN A 1 260 ? -23.848 -4.006 1.594 1.00 65.62 260 ASN A O 1
ATOM 1938 N N . LEU A 1 261 ? -24.447 -5.306 3.317 1.00 58.12 261 LEU A N 1
ATOM 1939 C CA . LEU A 1 261 ? -24.744 -6.481 2.504 1.00 58.12 261 LEU A CA 1
ATOM 1940 C C . LEU A 1 261 ? -26.211 -6.403 2.070 1.00 58.12 261 LEU A C 1
ATOM 1942 O O . LEU A 1 261 ? -27.103 -6.781 2.838 1.00 58.12 261 LEU A O 1
ATOM 1946 N N . ARG A 1 262 ? -26.464 -5.859 0.872 1.00 48.56 262 ARG A N 1
ATOM 1947 C CA . ARG A 1 262 ? -27.758 -6.030 0.199 1.00 48.56 262 ARG A CA 1
ATOM 1948 C C . ARG A 1 262 ? -27.854 -7.493 -0.240 1.00 48.56 262 ARG A C 1
ATOM 1950 O O . ARG A 1 262 ? -27.029 -7.949 -1.023 1.00 48.56 262 ARG A O 1
ATOM 1957 N N . GLY A 1 263 ? -28.800 -8.210 0.359 1.00 41.38 263 GLY A N 1
ATOM 1958 C CA . GLY A 1 263 ? -29.376 -9.425 -0.212 1.00 41.38 263 GLY A CA 1
ATOM 1959 C C . GLY A 1 263 ? -30.626 -9.046 -0.980 1.00 41.38 263 GLY A C 1
ATOM 1960 O O . GLY A 1 263 ? -31.226 -8.014 -0.591 1.00 41.38 263 GLY A O 1
#